Protein AF-A0A6P0SLG7-F1 (afdb_monomer)

Nearest PDB structures (foldseek):
  9ija-assembly1_R  TM=4.073E-01  e=5.752E+00  Homo sapiens
  8vy7-assembly1_R  TM=3.569E-01  e=4.583E+00  Homo sapiens
  7lly-assembly1_R  TM=3.113E-01  e=6.299E+00  Homo sapiens
  8rql-assembly1_R  TM=2.252E-01  e=3.489E+00  Homo sapiens

Structure (mmCIF, N/CA/C/O backbone):
data_AF-A0A6P0SLG7-F1
#
_entry.id   AF-A0A6P0SLG7-F1
#
loop_
_atom_site.group_PDB
_atom_site.id
_atom_site.type_symbol
_atom_site.label_atom_id
_atom_site.label_alt_id
_atom_site.label_comp_id
_atom_site.label_asym_id
_atom_site.label_entity_id
_atom_site.label_seq_id
_atom_site.pdbx_PDB_ins_code
_atom_site.Cartn_x
_atom_site.Cartn_y
_atom_site.Cartn_z
_atom_site.occupancy
_atom_site.B_iso_or_equiv
_atom_site.auth_seq_id
_atom_site.auth_comp_id
_atom_site.auth_asym_id
_atom_site.auth_atom_id
_atom_site.pdbx_PDB_model_num
ATOM 1 N N . ASN A 1 1 ? 6.460 -8.947 -36.587 1.00 45.09 1 ASN A N 1
ATOM 2 C CA . ASN A 1 1 ? 6.973 -7.676 -36.032 1.00 45.09 1 ASN A CA 1
ATOM 3 C C . ASN A 1 1 ? 6.560 -7.608 -34.559 1.00 45.09 1 ASN A C 1
ATOM 5 O O . ASN A 1 1 ? 5.487 -7.118 -34.252 1.00 45.09 1 ASN A O 1
ATOM 9 N N . TRP A 1 2 ? 7.324 -8.245 -33.661 1.00 43.06 2 TRP A N 1
ATOM 10 C CA . TRP A 1 2 ? 6.876 -8.567 -32.288 1.00 43.06 2 TRP A CA 1
ATOM 11 C C . TRP A 1 2 ? 7.313 -7.545 -31.226 1.00 43.06 2 TRP A C 1
ATOM 13 O O . TRP A 1 2 ? 6.739 -7.499 -30.145 1.00 43.06 2 TRP A O 1
ATOM 23 N N . ARG A 1 3 ? 8.282 -6.680 -31.555 1.00 46.88 3 ARG A N 1
ATOM 24 C CA . ARG A 1 3 ? 8.827 -5.652 -30.649 1.00 46.88 3 ARG A CA 1
ATOM 25 C C . ARG A 1 3 ? 7.848 -4.511 -30.328 1.00 46.88 3 ARG A C 1
ATOM 27 O O . ARG A 1 3 ? 8.008 -3.854 -29.311 1.00 46.88 3 ARG A O 1
ATOM 34 N N . GLY A 1 4 ? 6.824 -4.288 -31.157 1.00 52.94 4 GLY A N 1
ATOM 35 C CA . GLY A 1 4 ? 5.763 -3.315 -30.852 1.00 52.94 4 GLY A CA 1
ATOM 36 C C . GLY A 1 4 ? 4.798 -3.800 -29.762 1.00 52.94 4 GLY A C 1
ATOM 37 O O . GLY A 1 4 ? 4.317 -3.006 -28.962 1.00 52.94 4 GLY A O 1
ATOM 38 N N . TYR A 1 5 ? 4.564 -5.114 -29.677 1.00 55.16 5 TYR A N 1
ATOM 39 C CA . TYR A 1 5 ? 3.652 -5.692 -28.684 1.00 55.16 5 TYR A CA 1
ATOM 40 C C . TYR A 1 5 ? 4.229 -5.668 -27.268 1.00 55.16 5 TYR A C 1
ATOM 42 O O . TYR A 1 5 ? 3.473 -5.567 -26.308 1.00 55.16 5 TYR A O 1
ATOM 50 N N . THR A 1 6 ? 5.554 -5.739 -27.119 1.00 56.34 6 THR A N 1
ATOM 51 C CA . THR A 1 6 ? 6.204 -5.711 -25.802 1.00 56.34 6 THR A CA 1
ATOM 52 C C . THR A 1 6 ? 6.077 -4.348 -25.125 1.00 56.34 6 THR A C 1
ATOM 54 O O . THR A 1 6 ? 5.804 -4.313 -23.931 1.00 56.34 6 THR A O 1
ATOM 57 N N . HIS A 1 7 ? 6.168 -3.248 -25.884 1.00 57.88 7 HIS A N 1
ATOM 58 C CA . HIS A 1 7 ? 5.895 -1.902 -25.360 1.00 57.88 7 HIS A CA 1
ATOM 59 C C . HIS A 1 7 ? 4.422 -1.727 -24.970 1.00 57.88 7 HIS A C 1
ATOM 61 O O . HIS A 1 7 ? 4.129 -1.258 -23.874 1.00 57.88 7 HIS A O 1
ATOM 67 N N . GLY A 1 8 ? 3.491 -2.195 -25.811 1.00 61.97 8 GLY A N 1
ATOM 68 C CA . GLY A 1 8 ? 2.064 -2.145 -25.482 1.00 61.97 8 GLY A CA 1
ATOM 69 C C . GLY A 1 8 ? 1.701 -2.962 -24.234 1.00 61.97 8 GLY A C 1
ATOM 70 O O . GLY A 1 8 ? 0.861 -2.545 -23.445 1.00 61.97 8 GLY A O 1
ATOM 71 N N . LEU A 1 9 ? 2.339 -4.116 -24.010 1.00 64.25 9 LEU A N 1
ATOM 72 C CA . LEU A 1 9 ? 2.123 -4.928 -22.803 1.00 64.25 9 LEU A CA 1
ATOM 73 C C . LEU A 1 9 ? 2.540 -4.194 -21.524 1.00 64.25 9 LEU A C 1
ATOM 75 O O . LEU A 1 9 ? 1.846 -4.290 -20.511 1.00 64.25 9 LEU A O 1
ATOM 79 N N . GLU A 1 10 ? 3.644 -3.454 -21.574 1.00 61.06 10 GLU A N 1
ATOM 80 C CA . GLU A 1 10 ? 4.134 -2.685 -20.439 1.00 61.06 10 GLU A CA 1
ATOM 81 C C . GLU A 1 10 ? 3.201 -1.517 -20.098 1.00 61.06 10 GLU A C 1
ATOM 83 O O . GLU A 1 10 ? 2.732 -1.432 -18.962 1.00 61.06 10 GLU A O 1
ATOM 88 N N . GLU A 1 11 ? 2.873 -0.667 -21.072 1.00 67.00 11 GLU A N 1
ATOM 89 C CA . GLU A 1 11 ? 1.981 0.485 -20.875 1.00 67.00 11 GLU A CA 1
ATOM 90 C C . GLU A 1 11 ? 0.611 0.038 -20.345 1.00 67.00 11 GLU A C 1
ATOM 92 O O . GLU A 1 11 ? 0.102 0.578 -19.358 1.00 67.00 11 GLU A O 1
ATOM 97 N N . ASN A 1 12 ? 0.057 -1.035 -20.920 1.00 75.56 12 ASN A N 1
ATOM 98 C CA . ASN A 1 12 ? -1.195 -1.627 -20.457 1.00 75.56 12 ASN A CA 1
ATOM 99 C C . ASN A 1 12 ? -1.086 -2.135 -19.011 1.00 75.56 12 ASN A C 1
ATOM 101 O O . ASN A 1 12 ? -2.016 -1.970 -18.223 1.00 75.56 12 ASN A O 1
ATOM 105 N N . SER A 1 13 ? 0.049 -2.729 -18.629 1.00 70.62 13 SER A N 1
ATOM 106 C CA . SER A 1 13 ? 0.255 -3.216 -17.260 1.00 70.62 13 SER A CA 1
ATOM 107 C C . SER A 1 13 ? 0.339 -2.080 -16.237 1.00 70.62 13 SER A C 1
ATOM 109 O O . SER A 1 13 ? -0.235 -2.193 -15.153 1.00 70.62 13 SER A O 1
ATOM 111 N N . GLN A 1 14 ? 0.970 -0.956 -16.590 1.00 73.88 14 GLN A N 1
ATOM 112 C CA . GLN A 1 14 ? 1.042 0.225 -15.729 1.00 73.88 14 GLN A CA 1
ATOM 113 C C . GLN A 1 14 ? -0.348 0.833 -15.519 1.00 73.88 14 GLN A C 1
ATOM 115 O O . GLN A 1 14 ? -0.738 1.097 -14.381 1.00 73.88 14 GLN A O 1
ATOM 120 N N . MET A 1 15 ? -1.136 0.981 -16.592 1.00 78.88 15 MET A N 1
ATOM 121 C CA . MET A 1 15 ? -2.517 1.469 -16.496 1.00 78.88 15 MET A CA 1
ATOM 122 C C . MET A 1 15 ? -3.384 0.570 -15.609 1.00 78.88 15 MET A C 1
ATOM 124 O O . MET A 1 15 ? -4.162 1.073 -14.798 1.00 78.88 15 MET A O 1
ATOM 128 N N . LEU A 1 16 ? -3.220 -0.753 -15.708 1.00 80.81 16 LEU A N 1
ATOM 129 C CA . LEU A 1 16 ? -3.934 -1.706 -14.858 1.00 80.81 16 LEU A CA 1
ATOM 130 C C . LEU A 1 16 ? -3.561 -1.555 -13.381 1.00 80.81 16 LEU A C 1
ATOM 132 O O . LEU A 1 16 ? -4.451 -1.595 -12.537 1.00 80.81 16 LEU A O 1
ATOM 136 N N . LEU A 1 17 ? -2.282 -1.347 -13.054 1.00 80.06 17 LEU A N 1
ATOM 137 C CA . LEU A 1 17 ? -1.841 -1.123 -11.672 1.00 80.06 17 LEU A CA 1
ATOM 138 C C . LEU A 1 17 ? -2.372 0.201 -11.106 1.00 80.06 17 LEU A C 1
ATOM 140 O O . LEU A 1 17 ? -2.849 0.221 -9.972 1.00 80.06 17 LEU A O 1
ATOM 144 N N . VAL A 1 18 ? -2.374 1.274 -11.903 1.00 82.38 18 VAL A N 1
ATOM 145 C CA . VAL A 1 18 ? -2.977 2.564 -11.524 1.00 82.38 18 VAL A CA 1
ATOM 146 C C . VAL A 1 18 ? -4.472 2.405 -11.263 1.00 82.38 18 VAL A C 1
ATOM 148 O O . VAL A 1 18 ? -4.973 2.835 -10.225 1.00 82.38 18 VAL A O 1
ATOM 151 N N . PHE A 1 19 ? -5.193 1.763 -12.184 1.00 82.94 19 PHE A N 1
ATOM 152 C CA . PHE A 1 19 ? -6.625 1.529 -12.038 1.00 82.94 19 PHE A CA 1
ATOM 153 C C . PHE A 1 19 ? -6.928 0.668 -10.808 1.00 82.94 19 PHE A C 1
ATOM 155 O O . PHE A 1 19 ? -7.825 0.988 -10.030 1.00 82.94 19 PHE A O 1
ATOM 162 N N . ASN A 1 20 ? -6.125 -0.374 -10.585 1.00 83.88 20 ASN A N 1
ATOM 163 C CA . ASN A 1 20 ? -6.195 -1.226 -9.408 1.00 83.88 20 ASN A CA 1
ATOM 164 C C . ASN A 1 20 ? -6.015 -0.399 -8.120 1.00 83.88 20 ASN A C 1
ATOM 166 O O . ASN A 1 20 ? -6.868 -0.442 -7.237 1.00 83.88 20 ASN A O 1
ATOM 170 N N . LEU A 1 21 ? -4.983 0.448 -8.043 1.00 81.88 21 LEU A N 1
ATOM 171 C CA . LEU A 1 21 ? -4.770 1.347 -6.906 1.00 81.88 21 LEU A CA 1
ATOM 172 C C . LEU A 1 21 ? -5.986 2.256 -6.654 1.00 81.88 21 LEU A C 1
ATOM 174 O O . LEU A 1 21 ? -6.458 2.343 -5.522 1.00 81.88 21 LEU A O 1
ATOM 178 N N . VAL A 1 22 ? -6.530 2.898 -7.694 1.00 84.94 22 VAL A N 1
ATOM 179 C CA . VAL A 1 22 ? -7.709 3.778 -7.580 1.00 84.94 22 VAL A CA 1
ATOM 180 C C . VAL A 1 22 ? -8.936 3.016 -7.078 1.00 84.94 22 VAL A C 1
ATOM 182 O O . VAL A 1 22 ? -9.627 3.494 -6.174 1.00 84.94 22 VAL A O 1
ATOM 185 N N . LEU A 1 23 ? -9.189 1.815 -7.605 1.00 82.50 23 LEU A N 1
ATOM 186 C CA . LEU A 1 23 ? -10.275 0.958 -7.133 1.00 82.50 23 LEU A CA 1
ATOM 187 C C . LEU A 1 23 ? -10.103 0.595 -5.659 1.00 82.50 23 LEU A C 1
ATOM 189 O O . LEU A 1 23 ? -11.074 0.651 -4.909 1.00 82.50 23 LEU A O 1
ATOM 193 N N . PHE A 1 24 ? -8.884 0.288 -5.214 1.00 82.38 24 PHE A N 1
ATOM 194 C CA . PHE A 1 24 ? -8.628 0.008 -3.804 1.00 82.38 24 PHE A CA 1
ATOM 195 C C . PHE A 1 24 ? -8.775 1.235 -2.910 1.00 82.38 24 PHE A C 1
ATOM 197 O O . PHE A 1 24 ? -9.225 1.091 -1.778 1.00 82.38 24 PHE A O 1
ATOM 204 N N . LEU A 1 25 ? -8.475 2.442 -3.390 1.00 82.12 25 LEU A N 1
ATOM 205 C CA . LEU A 1 25 ? -8.757 3.669 -2.639 1.00 82.12 25 LEU A CA 1
ATOM 206 C C . LEU A 1 25 ? -10.264 3.889 -2.468 1.00 82.12 25 LEU A C 1
ATOM 208 O O . LEU A 1 25 ? -10.715 4.187 -1.359 1.00 82.12 25 LEU A O 1
ATOM 212 N N . ALA A 1 26 ? -11.046 3.675 -3.529 1.00 80.69 26 ALA A N 1
ATOM 213 C CA . ALA A 1 26 ? -12.505 3.705 -3.451 1.00 80.69 26 ALA A CA 1
ATOM 214 C C . ALA A 1 26 ? -13.034 2.611 -2.512 1.00 80.69 26 ALA A C 1
ATOM 216 O O . ALA A 1 26 ? -13.909 2.868 -1.688 1.00 80.69 26 ALA A O 1
ATOM 217 N N . LEU A 1 27 ? -12.453 1.413 -2.580 1.00 80.19 27 LEU A N 1
ATOM 218 C CA . LEU A 1 27 ? -12.794 0.281 -1.731 1.00 80.19 27 LEU A CA 1
ATOM 219 C C . LEU A 1 27 ? -12.507 0.571 -0.253 1.00 80.19 27 LEU A C 1
ATOM 221 O O . LEU A 1 27 ? -13.362 0.321 0.589 1.00 80.19 27 LEU A O 1
ATOM 225 N N . ILE A 1 28 ? -11.337 1.130 0.067 1.00 80.50 28 ILE A N 1
ATOM 226 C CA . ILE A 1 28 ? -10.973 1.560 1.423 1.00 80.50 28 ILE A CA 1
ATOM 227 C C . ILE A 1 28 ? -11.988 2.591 1.923 1.00 80.50 28 ILE A C 1
ATOM 229 O O . ILE A 1 28 ? -12.498 2.448 3.031 1.00 80.50 28 ILE A O 1
ATOM 233 N N . ALA A 1 29 ? -12.333 3.588 1.104 1.00 77.00 29 ALA A N 1
ATOM 234 C CA . ALA A 1 29 ? -13.320 4.602 1.467 1.00 77.00 29 ALA A CA 1
ATOM 235 C C . ALA A 1 29 ? -14.725 4.012 1.693 1.00 77.00 29 ALA A C 1
ATOM 237 O O . ALA A 1 29 ? -15.406 4.413 2.635 1.00 77.00 29 ALA A O 1
ATOM 238 N N . ALA A 1 30 ? -15.141 3.050 0.864 1.00 75.06 30 ALA A N 1
ATOM 239 C CA . ALA A 1 30 ? -16.456 2.417 0.932 1.00 75.06 30 ALA A CA 1
ATOM 240 C C . ALA A 1 30 ? -16.584 1.417 2.093 1.00 75.06 30 ALA A C 1
ATOM 242 O O . ALA A 1 30 ? -17.630 1.343 2.734 1.00 75.06 30 ALA A O 1
ATOM 243 N N . LEU A 1 31 ? -15.529 0.644 2.370 1.00 68.88 31 LEU A N 1
ATOM 244 C CA . LEU A 1 31 ? -15.529 -0.389 3.408 1.00 68.88 31 LEU A CA 1
ATOM 245 C C . LEU A 1 31 ? -15.119 0.123 4.780 1.00 68.88 31 LEU A C 1
ATOM 247 O O . LEU A 1 31 ? -15.354 -0.599 5.746 1.00 68.88 31 LEU A O 1
ATOM 251 N N . SER A 1 32 ? -14.504 1.305 4.891 1.00 64.69 32 SER A N 1
ATOM 252 C CA . SER A 1 32 ? -14.098 1.881 6.174 1.00 64.69 32 SER A CA 1
ATOM 253 C C . SER A 1 32 ? -15.307 2.017 7.109 1.00 64.69 32 SER A C 1
ATOM 255 O O . SER A 1 32 ? -16.136 2.914 6.934 1.00 64.69 32 SER A O 1
ATOM 257 N N . PRO A 1 33 ? -15.440 1.134 8.117 1.00 56.56 33 PRO A N 1
ATOM 258 C CA . PRO A 1 33 ? -16.653 1.054 8.903 1.00 56.56 33 PRO A CA 1
ATOM 259 C C . PRO A 1 33 ? -16.768 2.266 9.821 1.00 56.56 33 PRO A C 1
ATOM 261 O O . PRO A 1 33 ? -15.781 2.817 10.324 1.00 56.56 33 PRO A O 1
ATOM 264 N N . HIS A 1 34 ? -18.008 2.656 10.098 1.00 58.50 34 HIS A N 1
ATOM 265 C CA . HIS A 1 34 ? -18.284 3.653 11.117 1.00 58.50 34 HIS A CA 1
ATOM 266 C C . HIS A 1 34 ? -17.840 3.126 12.496 1.00 58.50 34 HIS A C 1
ATOM 268 O O . HIS A 1 34 ? -17.911 1.930 12.773 1.00 58.50 34 HIS A O 1
ATOM 274 N N . ARG A 1 35 ? -17.381 4.016 13.391 1.00 55.69 35 ARG A N 1
ATOM 275 C CA . ARG A 1 35 ? -16.795 3.646 14.704 1.00 55.69 35 ARG A CA 1
ATOM 276 C C . ARG A 1 35 ? -17.615 2.642 15.511 1.00 55.69 35 ARG A C 1
ATOM 278 O O . ARG A 1 35 ? -17.021 1.864 16.245 1.00 55.69 35 ARG A O 1
ATOM 285 N N . GLN A 1 36 ? -18.939 2.716 15.403 1.00 56.72 36 GLN A N 1
ATOM 286 C CA . GLN A 1 36 ? -19.870 1.883 16.158 1.00 56.72 36 GLN A CA 1
ATOM 287 C C . GLN A 1 36 ? -19.650 0.398 15.863 1.00 56.72 36 GLN A C 1
ATOM 289 O O . GLN A 1 36 ? -19.437 -0.364 16.795 1.00 56.72 36 GLN A O 1
ATOM 294 N N . THR A 1 37 ? -19.519 0.010 14.592 1.00 60.75 37 THR A N 1
ATOM 295 C CA . THR A 1 37 ? -19.237 -1.382 14.200 1.00 60.75 37 THR A CA 1
ATOM 296 C C . THR A 1 37 ? -17.914 -1.887 14.783 1.00 60.75 37 THR A C 1
ATOM 298 O O . THR A 1 37 ? -17.804 -3.036 15.202 1.00 60.75 37 THR A O 1
ATOM 301 N N . LEU A 1 38 ? -16.905 -1.013 14.864 1.00 59.28 38 LEU A N 1
ATOM 302 C CA . LEU A 1 38 ? -15.619 -1.333 15.487 1.00 59.28 38 LEU A CA 1
ATOM 303 C C . LEU A 1 38 ? -15.712 -1.508 17.007 1.00 59.28 38 LEU A C 1
ATOM 305 O O . LEU A 1 38 ? -15.017 -2.338 17.589 1.00 59.28 38 LEU A O 1
ATOM 309 N N . GLN A 1 39 ? -16.519 -0.668 17.654 1.00 60.56 39 GLN A N 1
ATOM 310 C CA . GLN A 1 39 ? -16.693 -0.657 19.103 1.00 60.56 39 GLN A CA 1
ATOM 311 C C . GLN A 1 39 ? -17.536 -1.843 19.570 1.00 60.56 39 GLN A C 1
ATOM 313 O O . GLN A 1 39 ? -17.172 -2.485 20.553 1.00 60.56 39 GLN A O 1
ATOM 318 N N . ASP A 1 40 ? -18.594 -2.180 18.834 1.00 59.97 40 ASP A N 1
ATOM 319 C CA . ASP A 1 40 ? -19.407 -3.369 19.088 1.00 59.97 40 ASP A CA 1
ATOM 320 C C . ASP A 1 40 ? -18.573 -4.641 18.915 1.00 59.97 40 ASP A C 1
ATOM 322 O O . ASP A 1 40 ? -18.608 -5.530 19.764 1.00 59.97 40 ASP A O 1
ATOM 326 N N . TRP A 1 41 ? -17.704 -4.687 17.904 1.00 64.69 41 TRP A N 1
ATOM 327 C CA . TRP A 1 41 ? -16.733 -5.771 17.759 1.00 64.69 41 TRP A CA 1
ATOM 328 C C . TRP A 1 41 ? -15.789 -5.887 18.967 1.00 64.69 41 TRP A C 1
ATOM 330 O O . TRP A 1 41 ? -15.604 -6.975 19.516 1.00 64.69 41 TRP A O 1
ATOM 340 N N . ALA A 1 42 ? -15.225 -4.765 19.431 1.00 58.22 42 ALA A N 1
ATOM 341 C CA . ALA A 1 42 ? -14.327 -4.770 20.587 1.00 58.22 42 ALA A CA 1
ATOM 342 C C . ALA A 1 42 ? -15.038 -5.250 21.866 1.00 58.22 42 ALA A C 1
ATOM 344 O O . ALA A 1 42 ? -14.400 -5.845 22.733 1.00 58.22 42 ALA A O 1
ATOM 345 N N . ARG A 1 43 ? -16.357 -5.033 21.965 1.00 62.66 43 ARG A N 1
ATOM 346 C CA . ARG A 1 43 ? -17.206 -5.463 23.083 1.00 62.66 43 ARG A CA 1
ATOM 347 C C . ARG A 1 43 ? -17.462 -6.974 23.092 1.00 62.66 43 ARG A C 1
ATOM 349 O O . ARG A 1 43 ? -17.377 -7.586 24.154 1.00 62.66 43 ARG A O 1
ATOM 356 N N . TYR A 1 44 ? -17.740 -7.581 21.936 1.00 57.09 44 TYR A N 1
ATOM 357 C CA . TYR A 1 44 ? -18.085 -9.011 21.829 1.00 57.09 44 TYR A CA 1
ATOM 358 C C . TYR A 1 44 ? -16.877 -9.957 21.732 1.00 57.09 44 TYR A C 1
ATOM 360 O O . TYR A 1 44 ? -17.016 -11.164 21.925 1.00 57.09 44 TYR A O 1
ATOM 368 N N . ARG A 1 45 ? -15.664 -9.415 21.565 1.00 55.38 45 ARG A N 1
ATOM 369 C CA . ARG A 1 45 ? -14.380 -10.144 21.508 1.00 55.38 45 ARG A CA 1
ATOM 370 C C . ARG A 1 45 ? -14.158 -11.182 22.623 1.00 55.38 45 ARG A C 1
ATOM 372 O O . ARG A 1 45 ? -13.393 -12.129 22.447 1.00 55.38 45 ARG A O 1
ATOM 379 N N . HIS A 1 46 ? -14.778 -11.007 23.789 1.00 52.91 46 HIS A N 1
ATOM 380 C CA . HIS A 1 46 ? -14.586 -11.893 24.940 1.00 52.91 46 HIS A CA 1
ATOM 381 C C . HIS A 1 46 ? -15.489 -13.139 24.946 1.00 52.91 46 HIS A C 1
ATOM 383 O O . HIS A 1 46 ? -15.163 -14.089 25.661 1.00 52.91 46 HIS A O 1
ATOM 389 N N . GLN A 1 47 ? -16.575 -13.166 24.163 1.00 52.22 47 GLN A N 1
ATOM 390 C CA . GLN A 1 47 ? -17.524 -14.290 24.135 1.00 52.22 47 GLN A CA 1
ATOM 391 C C . GLN A 1 47 ? -17.081 -15.453 23.226 1.00 52.22 47 GLN A C 1
ATOM 393 O O . GLN A 1 47 ? -17.442 -16.593 23.499 1.00 52.22 47 GLN A O 1
ATOM 398 N N . ASP A 1 48 ? -16.198 -15.221 22.250 1.00 49.69 48 ASP A N 1
ATOM 399 C CA . ASP A 1 48 ? -15.772 -16.234 21.259 1.00 49.69 48 ASP A CA 1
ATOM 400 C C . ASP A 1 48 ? -14.569 -17.103 21.674 1.00 49.69 48 ASP A C 1
ATOM 402 O O . ASP A 1 48 ? -13.926 -17.770 20.856 1.00 49.69 48 ASP A O 1
ATOM 406 N N . ARG A 1 49 ? -14.241 -17.159 22.972 1.00 50.22 49 ARG A N 1
ATOM 407 C CA . ARG A 1 49 ? -13.135 -17.999 23.480 1.00 50.22 49 ARG A CA 1
ATOM 408 C C . ARG A 1 49 ? -13.313 -19.495 23.179 1.00 50.22 49 ARG A C 1
ATOM 410 O O . ARG A 1 49 ? -12.321 -20.220 23.130 1.00 50.22 49 ARG A O 1
ATOM 417 N N . THR A 1 50 ? -14.539 -19.951 22.945 1.00 49.06 50 THR A N 1
ATOM 418 C CA . THR A 1 50 ? -14.887 -21.358 22.701 1.00 49.06 50 THR A CA 1
ATOM 419 C C . THR A 1 50 ? -14.564 -21.828 21.277 1.00 49.06 50 THR A C 1
ATOM 421 O O . THR A 1 50 ? -14.192 -22.985 21.099 1.00 49.06 50 THR A O 1
ATOM 424 N N . PHE A 1 51 ? -14.604 -20.943 20.271 1.00 44.81 51 PHE A N 1
ATOM 425 C CA . PHE A 1 51 ? -14.263 -21.277 18.873 1.00 44.81 51 PHE A CA 1
ATOM 426 C C . PHE A 1 51 ? -12.744 -21.305 18.608 1.00 44.81 51 PHE A C 1
ATOM 428 O O . PHE A 1 51 ? -12.263 -21.868 17.625 1.00 44.81 51 PHE A O 1
ATOM 435 N N . ARG A 1 52 ? -11.969 -20.732 19.532 1.00 48.56 52 ARG A N 1
ATOM 436 C CA . ARG A 1 52 ? -10.550 -20.385 19.384 1.00 48.56 52 ARG A CA 1
ATOM 437 C C . ARG A 1 52 ? -9.567 -21.559 19.453 1.00 48.56 52 ARG A C 1
ATOM 439 O O . ARG A 1 52 ? -8.416 -21.421 19.058 1.00 48.56 52 ARG A O 1
ATOM 446 N N . LYS A 1 53 ? -9.988 -22.728 19.945 1.00 50.03 53 LYS A N 1
ATOM 447 C CA . LYS A 1 53 ? -9.085 -23.878 20.159 1.00 50.03 53 LYS A CA 1
ATOM 448 C C . LYS A 1 53 ? -8.794 -24.728 18.911 1.00 50.03 53 LYS A C 1
ATOM 450 O O . LYS A 1 53 ? -7.946 -25.607 19.003 1.00 50.03 53 LYS A O 1
ATOM 455 N N . LYS A 1 54 ? -9.462 -24.510 17.767 1.00 50.12 54 LYS A N 1
ATOM 456 C CA . LYS A 1 54 ? -9.386 -25.433 16.608 1.00 50.12 54 LYS A CA 1
ATOM 457 C C . LYS A 1 54 ? -8.727 -24.888 15.325 1.00 50.12 54 LYS A C 1
ATOM 459 O O . LYS A 1 54 ? -8.513 -25.675 14.414 1.00 50.12 54 LYS A O 1
ATOM 464 N N . GLY A 1 55 ? -8.395 -23.596 15.228 1.00 50.31 55 GLY A N 1
ATOM 465 C CA . GLY A 1 55 ? -8.071 -22.955 13.937 1.00 50.31 55 GLY A CA 1
ATOM 466 C C . GLY A 1 55 ? -6.602 -22.941 13.465 1.00 50.31 55 GLY A C 1
ATOM 467 O O . GLY A 1 55 ? -6.356 -22.814 12.270 1.00 50.31 55 GLY A O 1
ATOM 468 N N . GLY A 1 56 ? -5.607 -23.074 14.347 1.00 50.22 56 GLY A N 1
ATOM 469 C CA . GLY A 1 56 ? -4.187 -22.928 13.968 1.00 50.22 56 GLY A CA 1
ATOM 470 C C . GLY A 1 56 ? -3.790 -21.499 13.546 1.00 50.22 56 GLY A C 1
ATOM 471 O O . GLY A 1 56 ? -4.642 -20.650 13.332 1.00 50.22 56 GLY A O 1
ATOM 472 N N . LEU A 1 57 ? -2.486 -21.217 13.422 1.00 47.34 57 LEU A N 1
ATOM 473 C CA . LEU A 1 57 ? -1.914 -19.869 13.204 1.00 47.34 57 LEU A CA 1
ATOM 474 C C . LEU A 1 57 ? -2.469 -19.116 11.978 1.00 47.34 57 LEU A C 1
ATOM 476 O O . LEU A 1 57 ? -2.599 -17.899 12.023 1.00 47.34 57 LEU A O 1
ATOM 480 N N . ILE A 1 58 ? -2.807 -19.822 10.894 1.00 45.81 58 ILE A N 1
ATOM 481 C CA . ILE A 1 58 ? -3.330 -19.216 9.656 1.00 45.81 58 ILE A CA 1
ATOM 482 C C . ILE A 1 58 ? -4.817 -18.883 9.798 1.00 45.81 58 ILE A C 1
ATOM 484 O O . ILE A 1 58 ? -5.225 -17.784 9.425 1.00 45.81 58 ILE A O 1
ATOM 488 N N . ALA A 1 59 ? -5.625 -19.760 10.406 1.00 46.53 59 ALA A N 1
ATOM 489 C CA . ALA A 1 59 ? -6.986 -19.373 10.762 1.00 46.53 59 ALA A CA 1
ATOM 490 C C . ALA A 1 59 ? -6.986 -18.390 11.938 1.00 46.53 59 ALA A C 1
ATOM 492 O O . ALA A 1 59 ? -7.885 -17.590 12.026 1.00 46.53 59 ALA A O 1
ATOM 493 N N . ASP A 1 60 ? -5.972 -18.321 12.793 1.00 46.50 60 ASP A N 1
ATOM 494 C CA . ASP A 1 60 ? -5.849 -17.246 13.789 1.00 46.50 60 ASP A CA 1
ATOM 495 C C . ASP A 1 60 ? -5.351 -15.923 13.149 1.00 46.50 60 ASP A C 1
ATOM 497 O O . ASP A 1 60 ? -5.465 -14.858 13.738 1.00 46.50 60 ASP A O 1
ATOM 501 N N . LEU A 1 61 ? -4.847 -15.947 11.908 1.00 47.31 61 LEU A N 1
ATOM 502 C CA . LEU A 1 61 ? -4.542 -14.743 11.121 1.00 47.31 61 LEU A CA 1
ATOM 503 C C . LEU A 1 61 ? -5.734 -14.270 10.269 1.00 47.31 61 LEU A C 1
ATOM 505 O O . LEU A 1 61 ? -5.894 -13.063 10.081 1.00 47.31 61 LEU A O 1
ATOM 509 N N . ILE A 1 62 ? -6.529 -15.210 9.740 1.00 47.34 62 ILE A N 1
ATOM 510 C CA . ILE A 1 62 ? -7.704 -14.953 8.883 1.00 47.34 62 ILE A CA 1
ATOM 511 C C . ILE A 1 62 ? -9.001 -14.827 9.714 1.00 47.34 62 ILE A C 1
ATOM 513 O O . ILE A 1 62 ? -9.826 -13.968 9.428 1.00 47.34 62 ILE A O 1
ATOM 517 N N . TRP A 1 63 ? -9.165 -15.655 10.750 1.00 43.44 63 TRP A N 1
ATOM 518 C CA . TRP A 1 63 ?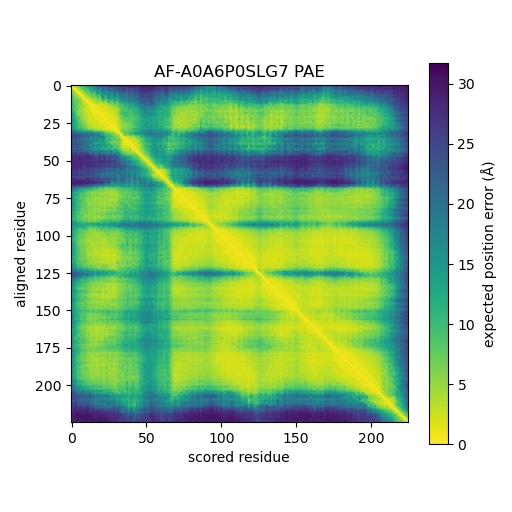 -10.288 -15.704 11.711 1.00 43.44 63 TRP A CA 1
ATOM 519 C C . TRP A 1 63 ? -9.916 -15.261 13.135 1.00 43.44 63 TRP A C 1
ATOM 521 O O . TRP A 1 63 ? -10.806 -14.931 13.919 1.00 43.44 63 TRP A O 1
ATOM 531 N N . GLY A 1 64 ? -8.638 -15.259 13.513 1.00 43.91 64 GLY A N 1
ATOM 532 C CA . GLY A 1 64 ? -8.227 -14.820 14.842 1.00 43.91 64 GLY A CA 1
ATOM 533 C C . GLY A 1 64 ? -8.163 -13.309 14.907 1.00 43.91 64 GLY A C 1
ATOM 534 O O . GLY A 1 64 ? -7.338 -12.666 14.268 1.00 43.91 64 GLY A O 1
ATOM 535 N N . ASP A 1 65 ? -9.060 -12.726 15.698 1.00 45.88 65 ASP A N 1
ATOM 536 C CA . ASP A 1 65 ? -8.995 -11.332 16.140 1.00 45.88 65 ASP A CA 1
ATOM 537 C C . ASP A 1 65 ? -8.846 -10.247 15.046 1.00 45.88 65 ASP A C 1
ATOM 539 O O . ASP A 1 65 ? -8.633 -9.079 15.385 1.00 45.88 65 ASP A O 1
ATOM 543 N N . LYS A 1 66 ? -8.996 -10.578 13.758 1.00 49.34 66 LYS A N 1
ATOM 544 C CA . LYS A 1 66 ? -8.801 -9.668 12.629 1.00 49.34 66 LYS A CA 1
ATOM 545 C C . LYS A 1 66 ? -9.944 -9.782 11.619 1.00 49.34 66 LYS A C 1
ATOM 547 O O . LYS A 1 66 ? -10.315 -10.871 11.227 1.00 49.34 66 LYS A O 1
ATOM 552 N N . SER A 1 67 ? -10.475 -8.697 11.071 1.00 45.31 67 SER A N 1
ATOM 553 C CA . SER A 1 67 ? -10.328 -7.292 11.439 1.00 45.31 67 SER A CA 1
ATOM 554 C C . SER A 1 67 ? -11.320 -6.470 10.597 1.00 45.31 67 SER A C 1
ATOM 556 O O . SER A 1 67 ? -11.565 -6.785 9.430 1.00 45.31 67 SER A O 1
ATOM 558 N N . PRO A 1 68 ? -11.891 -5.405 11.168 1.00 61.91 68 PRO A N 1
ATOM 559 C CA . PRO A 1 68 ? -12.696 -4.422 10.443 1.00 61.91 68 PRO A CA 1
ATOM 560 C C . PRO A 1 68 ? -11.966 -3.823 9.223 1.00 61.91 68 PRO A C 1
ATOM 562 O O . PRO A 1 68 ? -10.771 -3.579 9.327 1.00 61.91 68 PRO A O 1
ATOM 565 N N . ALA A 1 69 ? -12.686 -3.523 8.124 1.00 64.88 69 ALA A N 1
ATOM 566 C CA . ALA A 1 69 ? -12.247 -2.975 6.812 1.00 64.88 69 ALA A CA 1
ATOM 567 C C . ALA A 1 69 ? -10.997 -3.596 6.153 1.00 64.88 69 ALA A C 1
ATOM 569 O O . ALA A 1 69 ? -11.059 -4.039 5.012 1.00 64.88 69 ALA A O 1
ATOM 570 N N . VAL A 1 70 ? -9.865 -3.640 6.852 1.00 74.81 70 VAL A N 1
ATOM 571 C CA . VAL A 1 70 ? -8.547 -4.069 6.373 1.00 74.81 70 VAL A CA 1
ATOM 572 C C . VAL A 1 70 ? -8.552 -5.523 5.897 1.00 74.81 70 VAL A C 1
ATOM 574 O O . VAL A 1 70 ? -7.904 -5.818 4.901 1.00 74.81 70 VAL A O 1
ATOM 577 N N . VAL A 1 71 ? -9.305 -6.433 6.534 1.00 72.44 71 VAL A N 1
ATOM 578 C CA . VAL A 1 71 ? -9.422 -7.825 6.039 1.00 72.44 71 VAL A CA 1
ATOM 579 C C . VAL A 1 71 ? -10.249 -7.900 4.766 1.00 72.44 71 VAL A C 1
ATOM 581 O O . VAL A 1 71 ? -9.869 -8.615 3.844 1.00 72.44 71 VAL A O 1
ATOM 584 N N . ALA A 1 72 ? -11.333 -7.127 4.667 1.00 76.81 72 ALA A N 1
ATOM 585 C CA . ALA A 1 72 ? -12.101 -7.051 3.430 1.00 76.81 72 ALA A CA 1
ATOM 586 C C . ALA A 1 72 ? -11.231 -6.508 2.284 1.00 76.81 72 ALA A C 1
ATOM 588 O O . ALA A 1 72 ? -11.248 -7.064 1.188 1.00 76.81 72 ALA A O 1
ATOM 589 N N . VAL A 1 73 ? -10.400 -5.495 2.553 1.00 81.00 73 VAL A N 1
ATOM 590 C CA . VAL A 1 73 ? -9.404 -4.993 1.595 1.00 81.00 73 VAL A CA 1
ATOM 591 C C . VAL A 1 73 ? -8.364 -6.067 1.255 1.00 81.00 73 VAL A C 1
ATOM 593 O O . VAL A 1 73 ? -8.073 -6.254 0.080 1.00 81.00 73 VAL A O 1
ATOM 596 N N . ALA A 1 74 ? -7.868 -6.837 2.228 1.00 82.06 74 ALA A N 1
ATOM 597 C CA . ALA A 1 74 ? -6.916 -7.925 1.988 1.00 82.06 74 ALA A CA 1
ATOM 598 C C . ALA A 1 74 ? -7.487 -9.038 1.095 1.00 82.06 74 ALA A C 1
ATOM 600 O O . ALA A 1 74 ? -6.812 -9.485 0.173 1.00 82.06 74 ALA A O 1
ATOM 601 N N . ILE A 1 75 ? -8.733 -9.460 1.336 1.00 79.38 75 ILE A N 1
ATOM 602 C CA . ILE A 1 75 ? -9.417 -10.479 0.526 1.00 79.38 75 ILE A CA 1
ATOM 603 C C . ILE A 1 75 ? -9.622 -9.966 -0.898 1.00 79.38 75 ILE A C 1
ATOM 605 O O . ILE A 1 75 ? -9.286 -10.664 -1.851 1.00 79.38 75 ILE A O 1
ATOM 609 N N . ASN A 1 76 ? -10.115 -8.733 -1.054 1.00 83.50 76 ASN A N 1
ATOM 610 C CA . ASN A 1 76 ? -10.257 -8.128 -2.377 1.00 83.50 76 ASN A CA 1
ATOM 611 C C . ASN A 1 76 ? -8.899 -8.021 -3.080 1.00 83.50 76 ASN A C 1
ATOM 613 O O . ASN A 1 76 ? -8.809 -8.302 -4.270 1.00 83.50 76 ASN A O 1
ATOM 617 N N . CYS A 1 77 ? -7.837 -7.667 -2.351 1.00 84.69 77 CYS A N 1
ATOM 618 C CA . CYS A 1 77 ? -6.479 -7.583 -2.886 1.00 84.69 77 CYS A CA 1
ATOM 619 C C . CYS A 1 77 ? -5.984 -8.954 -3.353 1.00 84.69 77 CYS A C 1
ATOM 621 O O . CYS A 1 77 ? -5.475 -9.073 -4.461 1.00 84.69 77 CYS A O 1
ATOM 623 N N . ALA A 1 78 ? -6.222 -10.010 -2.572 1.00 84.00 78 ALA A N 1
ATOM 624 C CA . ALA A 1 78 ? -5.896 -11.376 -2.964 1.00 84.00 78 ALA A CA 1
ATOM 625 C C . ALA A 1 78 ? -6.666 -11.821 -4.217 1.00 84.00 78 ALA A C 1
ATOM 627 O O . ALA A 1 78 ? -6.066 -12.420 -5.105 1.00 84.00 78 ALA A O 1
ATOM 628 N N . ILE A 1 79 ? -7.960 -11.492 -4.324 1.00 82.88 79 ILE A N 1
ATOM 629 C CA . ILE A 1 79 ? -8.773 -11.782 -5.516 1.00 82.88 79 ILE A CA 1
ATOM 630 C C . ILE A 1 79 ? -8.224 -11.029 -6.732 1.00 82.88 79 ILE A C 1
ATOM 632 O O . ILE A 1 79 ? -7.974 -11.646 -7.764 1.00 82.88 79 ILE A O 1
ATOM 636 N N . ALA A 1 80 ? -7.977 -9.723 -6.608 1.00 85.31 80 ALA A N 1
ATOM 637 C CA . ALA A 1 80 ? -7.419 -8.912 -7.686 1.00 85.31 80 ALA A CA 1
ATOM 638 C C . ALA A 1 80 ? -6.062 -9.465 -8.149 1.00 85.31 80 ALA A C 1
ATOM 640 O O . ALA A 1 80 ? -5.851 -9.690 -9.340 1.00 85.31 80 ALA A O 1
ATOM 641 N N . SER A 1 81 ? -5.163 -9.776 -7.213 1.00 84.69 81 SER A N 1
ATOM 642 C CA . SER A 1 81 ? -3.868 -10.384 -7.528 1.00 84.69 81 SER A CA 1
ATOM 643 C C . SER A 1 81 ? -4.015 -11.765 -8.165 1.00 84.69 81 SER A C 1
ATOM 645 O O . SER A 1 81 ? -3.301 -12.064 -9.117 1.00 84.69 81 SER A O 1
ATOM 647 N N . ALA A 1 82 ? -4.969 -12.586 -7.719 1.00 85.81 82 ALA A N 1
ATOM 648 C CA . ALA A 1 82 ? -5.264 -13.883 -8.325 1.00 85.81 82 ALA A CA 1
ATOM 649 C C . ALA A 1 82 ? -5.805 -13.769 -9.758 1.00 85.81 82 ALA A C 1
ATOM 651 O O . ALA A 1 82 ? -5.595 -14.686 -10.543 1.00 85.81 82 ALA A O 1
ATOM 652 N N . MET A 1 83 ? -6.453 -12.659 -10.126 1.00 85.56 83 MET A N 1
ATOM 653 C CA . MET A 1 83 ? -6.856 -12.399 -11.513 1.00 85.56 83 MET A CA 1
ATOM 654 C C . MET A 1 83 ? -5.664 -11.989 -12.389 1.00 85.56 83 MET A C 1
ATOM 656 O O . MET A 1 83 ? -5.549 -12.446 -13.525 1.00 85.56 83 MET A O 1
ATOM 660 N N . PHE A 1 84 ? -4.748 -11.165 -11.868 1.00 83.94 84 PHE A N 1
ATOM 661 C CA . PHE A 1 84 ? -3.565 -10.721 -12.617 1.00 83.94 84 PHE A CA 1
ATOM 662 C C . PHE A 1 84 ? -2.478 -11.795 -12.738 1.00 83.94 84 PHE A C 1
ATOM 664 O O . PHE A 1 84 ? -1.762 -11.835 -13.739 1.00 83.94 84 PHE A O 1
ATOM 671 N N . LEU A 1 85 ? -2.351 -12.680 -11.749 1.00 87.56 85 LEU A N 1
ATOM 672 C CA . LEU A 1 85 ? -1.305 -13.704 -11.706 1.00 87.56 85 LEU A CA 1
ATOM 673 C C . LEU A 1 85 ? -1.312 -14.628 -12.940 1.00 87.56 85 LEU A C 1
ATOM 675 O O . LEU A 1 85 ? -0.279 -14.698 -13.604 1.00 87.56 85 LEU A O 1
ATOM 679 N N . PRO A 1 86 ? -2.424 -15.296 -13.316 1.00 86.94 86 PRO A N 1
ATOM 680 C CA . PRO A 1 86 ? -2.471 -16.135 -14.511 1.00 86.94 86 PRO A CA 1
ATOM 681 C C . PRO A 1 86 ? -2.135 -15.356 -15.779 1.00 86.94 86 PRO A C 1
ATOM 683 O O . PRO A 1 86 ? -1.388 -15.854 -16.614 1.00 86.94 86 PRO A O 1
ATOM 686 N N . TRP A 1 87 ? -2.625 -14.118 -15.900 1.00 84.94 87 TRP A N 1
ATOM 687 C CA . TRP A 1 87 ? -2.337 -13.265 -17.051 1.00 84.94 87 TRP A CA 1
ATOM 688 C C . TRP A 1 87 ? -0.831 -13.041 -17.229 1.00 84.94 87 TRP A C 1
ATOM 690 O O . TRP A 1 87 ? -0.303 -13.300 -18.307 1.00 84.94 87 TRP A O 1
ATOM 700 N N . ILE A 1 88 ? -0.126 -12.653 -16.161 1.00 85.44 88 ILE A N 1
ATOM 701 C CA . ILE A 1 88 ? 1.330 -12.436 -16.180 1.00 85.44 88 ILE A CA 1
ATOM 702 C C . ILE A 1 88 ? 2.084 -13.758 -16.400 1.00 85.44 88 ILE A C 1
ATOM 704 O O . ILE A 1 88 ? 3.082 -13.810 -17.120 1.00 85.44 88 ILE A O 1
ATOM 708 N N . LEU A 1 89 ? 1.623 -14.856 -15.794 1.00 87.69 89 LEU A N 1
ATOM 709 C CA . LEU A 1 89 ? 2.272 -16.164 -15.915 1.00 87.69 89 LEU A CA 1
ATOM 710 C C . LEU A 1 89 ? 2.161 -16.760 -17.322 1.00 87.69 89 LEU A C 1
ATOM 712 O O . LEU A 1 89 ? 3.082 -17.465 -17.738 1.00 87.69 89 LEU A O 1
ATOM 716 N N . LEU A 1 90 ? 1.094 -16.443 -18.057 1.00 87.12 90 LEU A N 1
ATOM 717 C CA . LEU A 1 90 ? 0.892 -16.859 -19.446 1.00 87.12 90 LEU A CA 1
ATOM 718 C C . LEU A 1 90 ? 1.707 -16.033 -20.453 1.00 87.12 90 LEU A C 1
ATOM 720 O O . LEU A 1 90 ? 1.769 -16.401 -21.626 1.00 87.12 90 LEU A O 1
ATOM 724 N N . TRP A 1 91 ? 2.366 -14.948 -20.028 1.00 83.94 91 TRP A N 1
ATOM 725 C CA . TRP A 1 91 ? 3.256 -14.201 -20.914 1.00 83.94 91 TRP A CA 1
ATOM 726 C C . TRP A 1 91 ? 4.470 -15.047 -21.332 1.00 83.94 91 TRP A C 1
ATOM 728 O O . TRP A 1 91 ? 5.020 -15.791 -20.497 1.00 83.94 91 TRP A O 1
ATOM 738 N N . PRO A 1 92 ? 4.937 -14.898 -22.591 1.00 83.06 92 PRO A N 1
ATOM 739 C CA . PRO A 1 92 ? 6.203 -15.464 -23.042 1.00 83.06 92 PRO A CA 1
ATOM 740 C C . PRO A 1 92 ? 7.355 -15.085 -22.106 1.00 83.06 92 PRO A C 1
ATOM 742 O O . PRO A 1 92 ? 7.320 -14.035 -21.460 1.00 83.06 92 PRO A O 1
ATOM 745 N N . ALA A 1 93 ? 8.383 -15.935 -22.035 1.00 78.38 93 ALA A N 1
ATOM 746 C CA . ALA A 1 93 ? 9.585 -15.632 -21.266 1.00 78.38 93 ALA A CA 1
ATOM 747 C C . ALA A 1 93 ? 10.218 -14.339 -21.806 1.00 78.38 93 ALA A C 1
ATOM 749 O O . ALA A 1 93 ? 10.669 -14.286 -22.948 1.00 78.38 93 ALA A O 1
ATOM 750 N N . ASN A 1 94 ? 10.168 -13.291 -20.991 1.00 79.25 94 ASN A N 1
ATOM 751 C CA . ASN A 1 94 ? 10.639 -11.952 -21.303 1.00 79.25 94 ASN A CA 1
ATOM 752 C C . ASN A 1 94 ? 11.131 -11.308 -20.002 1.00 79.25 94 ASN A C 1
ATOM 754 O O . ASN A 1 94 ? 10.613 -11.622 -18.924 1.00 79.25 94 ASN A O 1
ATOM 758 N N . ASP A 1 95 ? 12.080 -10.388 -20.108 1.00 76.75 95 ASP A N 1
ATOM 759 C CA . ASP A 1 95 ? 12.724 -9.711 -18.981 1.00 76.75 95 ASP A CA 1
ATOM 760 C C . ASP A 1 95 ? 11.704 -8.950 -18.110 1.00 76.75 95 ASP A C 1
ATOM 762 O O . ASP A 1 95 ? 11.833 -8.874 -16.888 1.00 76.75 95 ASP A O 1
ATOM 766 N N . TYR A 1 96 ? 10.597 -8.495 -18.707 1.00 78.31 96 TYR A N 1
ATOM 767 C CA . TYR A 1 96 ? 9.516 -7.791 -18.007 1.00 78.31 96 TYR A CA 1
ATOM 768 C C . TYR A 1 96 ? 8.613 -8.686 -17.149 1.00 78.31 96 TYR A C 1
ATOM 770 O O . TYR A 1 96 ? 7.879 -8.178 -16.302 1.00 78.31 96 TYR A O 1
ATOM 778 N N . LYS A 1 97 ? 8.635 -10.013 -17.333 1.00 83.75 97 LYS A N 1
ATOM 779 C CA . LYS A 1 97 ? 7.736 -10.930 -16.610 1.00 83.75 97 LYS A CA 1
ATOM 780 C C . LYS A 1 97 ? 8.007 -10.918 -15.107 1.00 83.75 97 LYS A C 1
ATOM 782 O O . LYS A 1 97 ? 7.080 -10.832 -14.306 1.00 83.75 97 LYS A O 1
ATOM 787 N N . ILE A 1 98 ? 9.283 -10.978 -14.727 1.00 84.12 98 ILE A N 1
ATOM 788 C CA . ILE A 1 98 ? 9.704 -10.954 -13.321 1.00 84.12 98 ILE A CA 1
ATOM 789 C C . ILE A 1 98 ? 9.400 -9.583 -12.706 1.00 84.12 98 ILE A C 1
ATOM 791 O O . ILE A 1 98 ? 8.865 -9.512 -11.599 1.00 84.12 98 ILE A O 1
ATOM 795 N N . ALA A 1 99 ? 9.665 -8.502 -13.445 1.00 84.00 99 ALA A N 1
ATOM 796 C CA . ALA A 1 99 ? 9.321 -7.151 -13.017 1.00 84.00 99 ALA A CA 1
ATOM 797 C C . ALA A 1 99 ? 7.807 -7.008 -12.777 1.00 84.00 99 ALA A C 1
ATOM 799 O O . ALA A 1 99 ? 7.403 -6.532 -11.723 1.00 84.00 99 ALA A O 1
ATOM 800 N N . ALA A 1 100 ? 6.948 -7.502 -13.672 1.00 84.88 100 ALA A N 1
ATOM 801 C CA . ALA A 1 100 ? 5.496 -7.447 -13.490 1.00 84.88 100 ALA A CA 1
ATOM 802 C C . ALA A 1 100 ? 5.016 -8.188 -12.224 1.00 84.88 100 ALA A C 1
ATOM 804 O O . ALA A 1 100 ? 4.136 -7.695 -11.517 1.00 84.88 100 ALA A O 1
ATOM 805 N N . LEU A 1 101 ? 5.622 -9.334 -11.889 1.00 87.94 101 LEU A N 1
ATOM 806 C CA . LEU A 1 101 ? 5.314 -10.064 -10.652 1.00 87.94 101 LEU A CA 1
ATOM 807 C C . LEU A 1 101 ? 5.715 -9.273 -9.399 1.00 87.94 101 LEU A C 1
ATOM 809 O O . LEU A 1 101 ? 4.933 -9.185 -8.450 1.00 87.94 101 LEU A O 1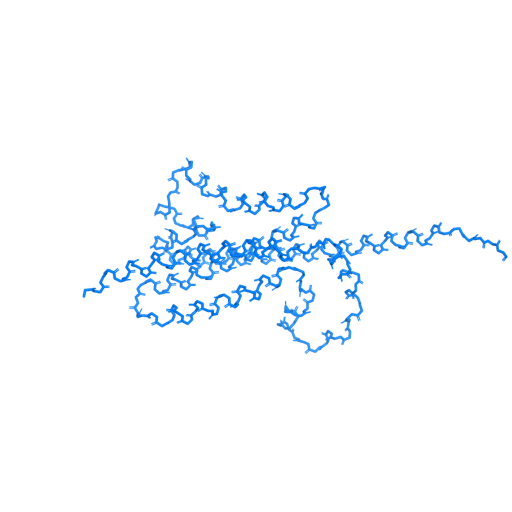
ATOM 813 N N . PHE A 1 102 ? 6.901 -8.658 -9.398 1.00 89.38 102 PHE A N 1
ATOM 814 C CA . PHE A 1 102 ? 7.320 -7.797 -8.291 1.00 89.38 102 PHE A CA 1
ATOM 815 C C . PHE A 1 102 ? 6.482 -6.524 -8.197 1.00 89.38 102 PHE A C 1
ATOM 817 O O . PHE A 1 102 ? 6.138 -6.114 -7.090 1.00 89.38 102 PHE A O 1
ATOM 824 N N . ALA A 1 103 ? 6.090 -5.934 -9.328 1.00 88.38 103 ALA A N 1
ATOM 825 C CA . ALA A 1 103 ? 5.189 -4.790 -9.359 1.00 88.38 103 ALA A CA 1
ATOM 826 C C . ALA A 1 103 ? 3.845 -5.137 -8.712 1.00 88.38 103 ALA A C 1
ATOM 828 O O . ALA A 1 103 ? 3.355 -4.372 -7.887 1.00 88.38 103 ALA A O 1
ATOM 829 N N . LEU A 1 104 ? 3.278 -6.307 -9.027 1.00 88.88 104 LEU A N 1
ATOM 830 C CA . LEU A 1 104 ? 2.034 -6.772 -8.418 1.00 88.88 104 LEU A CA 1
ATOM 831 C C . LEU A 1 104 ? 2.180 -6.940 -6.897 1.00 88.88 104 LEU A C 1
ATOM 833 O O . LEU A 1 104 ? 1.331 -6.466 -6.146 1.00 88.88 104 LEU A O 1
ATOM 837 N N . LEU A 1 105 ? 3.274 -7.558 -6.440 1.00 90.62 105 LEU A N 1
ATOM 838 C CA . LEU A 1 105 ? 3.543 -7.772 -5.014 1.00 90.62 105 LEU A CA 1
ATOM 839 C C . LEU A 1 105 ? 3.737 -6.456 -4.238 1.00 90.62 105 LEU A C 1
ATOM 841 O O . LEU A 1 105 ? 3.174 -6.292 -3.151 1.00 90.62 105 LEU A O 1
ATOM 845 N N . LEU A 1 106 ? 4.515 -5.521 -4.790 1.00 89.94 106 LEU A N 1
ATOM 846 C CA . LEU A 1 106 ? 4.732 -4.189 -4.214 1.00 89.94 106 LEU A CA 1
ATOM 847 C C . LEU A 1 106 ? 3.419 -3.399 -4.164 1.00 89.94 106 LEU A C 1
ATOM 849 O O . LEU A 1 106 ? 3.088 -2.824 -3.128 1.00 89.94 106 LEU A O 1
ATOM 853 N N . ASN A 1 107 ? 2.622 -3.453 -5.235 1.00 89.81 107 ASN A N 1
ATOM 854 C CA . ASN A 1 107 ? 1.329 -2.776 -5.303 1.00 89.81 107 ASN A CA 1
ATOM 855 C C . ASN A 1 107 ? 0.364 -3.305 -4.231 1.00 89.81 107 ASN A C 1
ATOM 857 O O . ASN A 1 107 ? -0.216 -2.530 -3.470 1.00 89.81 107 ASN A O 1
ATOM 861 N N . SER A 1 108 ? 0.243 -4.631 -4.102 1.00 87.69 108 SER A N 1
ATOM 862 C CA . SER A 1 108 ? -0.565 -5.256 -3.049 1.00 87.69 108 SER A CA 1
ATOM 863 C C . SER A 1 108 ? -0.113 -4.843 -1.646 1.00 87.69 108 SER A C 1
ATOM 865 O O . SER A 1 108 ? -0.946 -4.569 -0.779 1.00 87.69 108 SER A O 1
ATOM 867 N N . SER A 1 109 ? 1.199 -4.769 -1.419 1.00 90.00 109 SER A N 1
ATOM 868 C CA . SER A 1 109 ? 1.777 -4.396 -0.124 1.00 90.00 109 SER A CA 1
ATOM 869 C C . SER A 1 109 ? 1.489 -2.933 0.229 1.00 90.00 109 SER A C 1
ATOM 871 O O . SER A 1 109 ? 1.057 -2.640 1.346 1.00 90.00 109 SER A O 1
ATOM 873 N N . ILE A 1 110 ? 1.636 -2.017 -0.732 1.00 90.31 110 ILE A N 1
ATOM 874 C CA . ILE A 1 110 ? 1.308 -0.595 -0.571 1.00 90.31 110 ILE A CA 1
ATOM 875 C C . ILE A 1 110 ? -0.186 -0.385 -0.301 1.00 90.31 110 ILE A C 1
ATOM 877 O O . ILE A 1 110 ? -0.538 0.340 0.631 1.00 90.31 110 ILE A O 1
ATOM 881 N N . ILE A 1 111 ? -1.072 -1.064 -1.038 1.00 90.38 111 ILE A N 1
ATOM 882 C CA . ILE A 1 111 ? -2.524 -1.012 -0.800 1.00 90.38 111 ILE A CA 1
ATOM 883 C C . ILE A 1 111 ? -2.850 -1.421 0.641 1.00 90.38 111 ILE A C 1
ATOM 885 O O . ILE A 1 111 ? -3.629 -0.753 1.326 1.00 90.38 111 ILE A O 1
ATOM 889 N N . MET A 1 112 ? -2.220 -2.490 1.133 1.00 88.62 112 MET A N 1
ATOM 890 C CA . MET A 1 112 ? -2.407 -2.968 2.503 1.00 88.62 112 MET A CA 1
ATOM 891 C C . MET A 1 112 ? -1.897 -1.976 3.553 1.00 88.62 112 MET A C 1
ATOM 893 O O . MET A 1 112 ? -2.542 -1.792 4.591 1.00 88.62 112 MET A O 1
ATOM 897 N N . ILE A 1 113 ? -0.778 -1.297 3.290 1.00 90.12 113 ILE A N 1
ATOM 898 C CA . ILE A 1 113 ? -0.283 -0.207 4.139 1.00 90.12 113 ILE A CA 1
ATOM 899 C C . ILE A 1 113 ? -1.310 0.932 4.180 1.00 90.12 113 ILE A C 1
ATOM 901 O O . ILE A 1 113 ? -1.702 1.349 5.271 1.00 90.12 113 ILE A O 1
ATOM 905 N N . TYR A 1 114 ? -1.810 1.390 3.028 1.00 90.88 114 TYR A N 1
ATOM 906 C CA . TYR A 1 114 ? -2.791 2.480 2.951 1.00 90.88 114 TYR A CA 1
ATOM 907 C C . TYR A 1 114 ? -4.102 2.137 3.655 1.00 90.88 114 TYR A C 1
ATOM 909 O O . TYR A 1 114 ? -4.607 2.947 4.433 1.00 90.88 114 TYR A O 1
ATOM 917 N N . ALA A 1 115 ? -4.610 0.918 3.468 1.00 88.12 115 ALA A N 1
ATOM 918 C CA . ALA A 1 115 ? -5.790 0.430 4.172 1.00 88.12 115 ALA A CA 1
ATOM 919 C C . ALA A 1 115 ? -5.588 0.437 5.696 1.00 88.12 115 ALA A C 1
ATOM 921 O O . ALA A 1 115 ? -6.462 0.870 6.448 1.00 88.12 115 ALA A O 1
ATOM 922 N N . THR A 1 116 ? -4.414 -0.000 6.161 1.00 86.25 116 THR A N 1
ATOM 923 C CA . THR A 1 116 ? -4.101 -0.063 7.595 1.00 86.25 116 THR A CA 1
ATOM 924 C C . THR A 1 116 ? -3.954 1.336 8.197 1.00 86.25 116 THR A C 1
ATOM 926 O O . THR A 1 116 ? -4.477 1.598 9.281 1.00 86.25 116 THR A O 1
ATOM 929 N N . VAL A 1 117 ? -3.306 2.264 7.486 1.00 88.75 117 VAL A N 1
ATOM 930 C CA . VAL A 1 117 ? -3.174 3.674 7.891 1.00 88.75 117 VAL A CA 1
ATOM 931 C C . VAL A 1 117 ? -4.534 4.368 7.932 1.00 88.75 117 VAL A C 1
ATOM 933 O O . VAL A 1 117 ? -4.845 5.032 8.922 1.00 88.75 117 VAL A O 1
ATOM 936 N N . ALA A 1 118 ? -5.377 4.180 6.912 1.00 87.75 118 ALA A N 1
ATOM 937 C CA . ALA A 1 118 ? -6.739 4.711 6.901 1.00 87.75 118 ALA A CA 1
ATOM 938 C C . ALA A 1 118 ? -7.524 4.236 8.133 1.00 87.75 118 ALA A C 1
ATOM 940 O O . ALA A 1 118 ? -8.125 5.040 8.850 1.00 87.75 118 ALA A O 1
ATOM 941 N N . GLN A 1 119 ? -7.444 2.939 8.432 1.00 83.69 119 GLN A N 1
ATOM 942 C CA . GLN A 1 119 ? -8.125 2.339 9.571 1.00 83.69 119 GLN A CA 1
ATOM 943 C C . GLN A 1 119 ? -7.623 2.874 10.919 1.00 83.69 119 GLN A C 1
ATOM 945 O O . GLN A 1 119 ? -8.426 3.166 11.809 1.00 83.69 119 GLN A O 1
ATOM 950 N N . LEU A 1 120 ? -6.308 3.056 11.063 1.00 84.06 120 LEU A N 1
ATOM 951 C CA . LEU A 1 120 ? -5.706 3.699 12.232 1.00 84.06 120 LEU A CA 1
ATOM 952 C C . LEU A 1 120 ? -6.219 5.136 12.404 1.00 84.06 120 LEU A C 1
ATOM 954 O O . LEU A 1 120 ? -6.604 5.519 13.506 1.00 84.06 120 LEU A O 1
ATOM 958 N N . MET A 1 121 ? -6.302 5.920 11.327 1.00 85.38 121 MET A N 1
ATOM 959 C CA . MET A 1 121 ? -6.783 7.305 11.401 1.00 85.38 121 MET A CA 1
ATOM 960 C C . MET A 1 121 ? -8.258 7.405 11.803 1.00 85.38 121 MET A C 1
ATOM 962 O O . MET A 1 121 ? -8.635 8.287 12.579 1.00 85.38 121 MET A O 1
ATOM 966 N N . LEU A 1 122 ? -9.099 6.467 11.364 1.00 81.19 122 LEU A N 1
ATOM 967 C CA . LEU A 1 122 ? -10.506 6.401 11.777 1.00 81.19 122 LEU A CA 1
ATOM 968 C C . LEU A 1 122 ? -10.690 6.026 13.256 1.00 81.19 122 LEU A C 1
ATOM 970 O O . LEU A 1 122 ? -11.703 6.384 13.878 1.00 81.19 122 LEU A O 1
ATOM 974 N N . LEU A 1 123 ? -9.697 5.348 13.831 1.00 76.75 123 LEU A N 1
ATOM 975 C CA . LEU A 1 123 ? -9.641 4.949 15.233 1.00 76.75 123 LEU A CA 1
ATOM 976 C C . LEU A 1 123 ? -9.184 6.055 16.187 1.00 76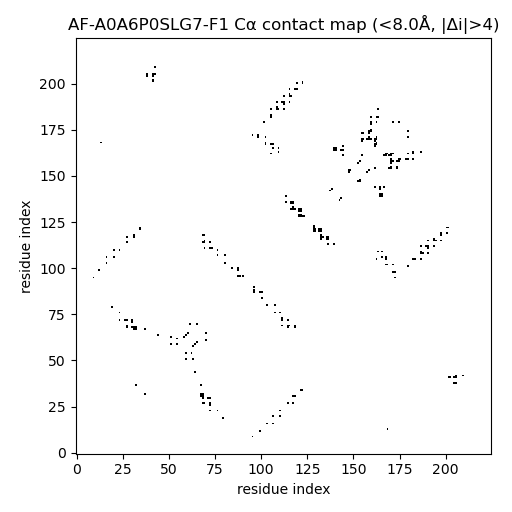.75 123 LEU A C 1
ATOM 978 O O . LEU A 1 123 ? -9.504 5.983 17.381 1.00 76.75 123 LEU A O 1
ATOM 982 N N . ILE A 1 124 ? -8.550 7.119 15.691 1.00 80.19 124 ILE A N 1
ATOM 983 C CA . ILE A 1 124 ? -8.138 8.276 16.500 1.00 80.19 124 ILE A CA 1
ATOM 984 C C . ILE A 1 124 ? -9.354 9.114 16.908 1.00 80.19 124 ILE A C 1
ATOM 986 O O . ILE A 1 124 ? -10.280 9.357 16.122 1.00 80.19 124 ILE A O 1
ATOM 990 N N . LYS A 1 125 ? -9.395 9.543 18.177 1.00 69.44 125 LYS A N 1
ATOM 991 C CA . LYS A 1 125 ? -10.458 10.399 18.734 1.00 69.44 125 LYS A CA 1
ATOM 992 C C . LYS A 1 125 ? -10.332 11.831 18.187 1.00 69.44 125 LYS A C 1
ATOM 994 O O . LYS A 1 125 ? -9.897 12.732 18.890 1.00 69.44 125 LYS A O 1
ATOM 999 N N . ALA A 1 126 ? -10.704 12.038 16.926 1.00 74.88 126 ALA A N 1
ATOM 1000 C CA . ALA A 1 126 ? -10.695 13.342 16.266 1.00 74.88 126 ALA A CA 1
ATOM 1001 C C . ALA A 1 126 ? -12.072 13.676 15.674 1.00 74.88 126 ALA A C 1
ATOM 1003 O O . ALA A 1 126 ? -12.738 12.810 15.101 1.00 74.88 126 ALA A O 1
ATOM 1004 N N . LYS A 1 127 ? -12.476 14.954 15.757 1.00 68.00 127 LYS A N 1
ATOM 1005 C CA . LYS A 1 127 ? -13.764 15.445 15.226 1.00 68.00 127 LYS A CA 1
ATOM 1006 C C . LYS A 1 127 ? -13.913 15.216 13.712 1.00 68.00 127 LYS A C 1
ATOM 1008 O O . LYS A 1 127 ? -15.011 14.939 13.249 1.00 68.00 127 LYS A O 1
ATOM 1013 N N . LYS A 1 128 ? -12.814 15.285 12.946 1.00 78.88 128 LYS A N 1
ATOM 1014 C CA . LYS A 1 128 ? -12.781 15.115 11.477 1.00 78.88 128 LYS A CA 1
ATOM 1015 C C . LYS A 1 128 ? -11.895 13.944 11.026 1.00 78.88 128 LYS A C 1
ATOM 1017 O O . LYS A 1 128 ? -11.147 14.052 10.063 1.00 78.88 128 LYS A O 1
ATOM 1022 N N . ARG A 1 129 ? -11.973 12.810 11.720 1.00 78.19 129 ARG A N 1
ATOM 1023 C CA . ARG A 1 129 ? -11.173 11.596 11.445 1.00 78.19 129 ARG A CA 1
ATOM 1024 C C . ARG A 1 129 ? -11.185 11.109 9.987 1.00 78.19 129 ARG A C 1
ATOM 1026 O O . ARG A 1 129 ? -10.159 10.651 9.509 1.00 78.19 129 ARG A O 1
ATOM 1033 N N . ALA A 1 130 ? -12.316 11.218 9.282 1.00 79.38 130 ALA A N 1
ATOM 1034 C CA . ALA A 1 130 ? -12.430 10.765 7.895 1.00 79.38 130 ALA A CA 1
ATOM 1035 C C . ALA A 1 130 ? -11.626 11.678 6.962 1.00 79.38 130 ALA A C 1
ATOM 1037 O O . ALA A 1 130 ? -10.855 11.195 6.143 1.00 79.38 130 ALA A O 1
ATOM 1038 N N . ALA A 1 131 ? -11.712 12.996 7.175 1.00 82.44 131 ALA A N 1
ATOM 1039 C CA . ALA A 1 131 ? -10.842 13.951 6.499 1.00 82.44 131 ALA A CA 1
ATOM 1040 C C . ALA A 1 131 ? -9.366 13.703 6.852 1.00 82.44 131 ALA A C 1
ATOM 1042 O O . ALA A 1 131 ? -8.519 13.758 5.973 1.00 82.44 131 ALA A O 1
ATOM 1043 N N . GLY A 1 132 ? -9.061 13.356 8.109 1.00 85.12 132 GLY A N 1
ATOM 1044 C CA . GLY A 1 132 ? -7.713 12.955 8.523 1.00 85.12 132 GLY A CA 1
ATOM 1045 C C . GLY A 1 132 ? -7.192 11.733 7.763 1.00 85.12 132 GLY A C 1
ATOM 1046 O O . GLY A 1 132 ? -6.086 11.774 7.243 1.00 85.12 132 GLY A O 1
ATOM 1047 N N . ALA A 1 133 ? -8.001 10.678 7.629 1.00 86.44 133 ALA A N 1
ATOM 1048 C CA . ALA A 1 133 ? -7.641 9.490 6.856 1.00 86.44 133 ALA A CA 1
ATOM 1049 C C . ALA A 1 133 ? -7.376 9.828 5.380 1.00 86.44 133 ALA A C 1
ATOM 1051 O O . ALA A 1 133 ? -6.351 9.422 4.841 1.00 86.44 133 ALA A O 1
ATOM 1052 N N . VAL A 1 134 ? -8.250 10.625 4.754 1.00 87.12 134 VAL A N 1
ATOM 1053 C CA . VAL A 1 134 ? -8.082 11.076 3.362 1.00 87.12 134 VAL A CA 1
ATOM 1054 C C . VAL A 1 134 ? -6.807 11.900 3.195 1.00 87.12 134 VAL A C 1
ATOM 1056 O O . VAL A 1 134 ? -6.026 11.625 2.291 1.00 87.12 134 VAL A O 1
ATOM 1059 N N . ILE A 1 135 ? -6.558 12.870 4.079 1.00 89.88 135 ILE A N 1
ATOM 1060 C CA . ILE A 1 135 ? -5.361 13.720 4.02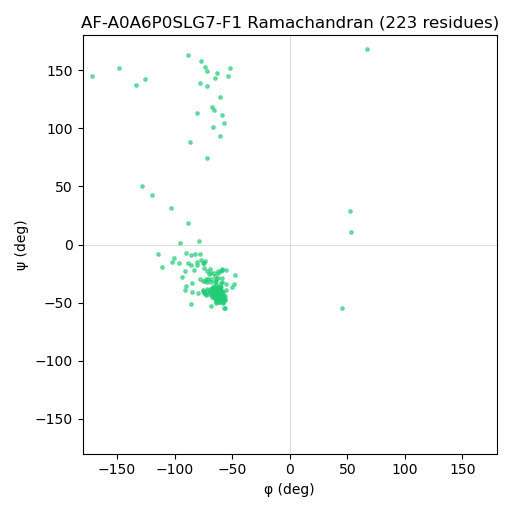6 1.00 89.88 135 ILE A CA 1
ATOM 1061 C C . ILE A 1 135 ? -4.095 12.882 4.207 1.00 89.88 135 ILE A C 1
ATOM 1063 O O . ILE A 1 135 ? -3.121 13.089 3.494 1.00 89.88 135 ILE A O 1
ATOM 1067 N N . THR A 1 136 ? -4.088 11.925 5.133 1.00 91.12 136 THR A N 1
ATOM 1068 C CA . THR A 1 136 ? -2.899 11.111 5.402 1.00 91.12 136 THR A CA 1
ATOM 1069 C C . THR A 1 136 ? -2.620 10.102 4.302 1.00 91.12 136 THR A C 1
ATOM 1071 O O . THR A 1 136 ? -1.472 9.987 3.888 1.00 91.12 136 THR A O 1
ATOM 1074 N N . VAL A 1 137 ? -3.639 9.404 3.793 1.00 91.88 137 VAL A N 1
ATOM 1075 C CA . VAL A 1 137 ? -3.467 8.472 2.668 1.00 91.88 137 VAL A CA 1
ATOM 1076 C C . VAL A 1 137 ? -3.109 9.237 1.395 1.00 91.88 137 VAL A C 1
ATOM 1078 O O . VAL A 1 137 ? -2.150 8.875 0.722 1.00 91.88 137 VAL A O 1
ATOM 1081 N N . GLY A 1 138 ? -3.807 10.339 1.106 1.00 90.44 138 GLY A N 1
ATOM 1082 C CA . GLY A 1 138 ? -3.476 11.225 -0.010 1.00 90.44 138 GLY A CA 1
ATOM 1083 C C . GLY A 1 138 ? -2.059 11.785 0.107 1.00 90.44 138 GLY A C 1
ATOM 1084 O O . GLY A 1 138 ? -1.307 11.763 -0.860 1.00 90.44 138 GLY A O 1
ATOM 1085 N N . GLY A 1 139 ? -1.647 12.194 1.308 1.00 92.56 139 GLY A N 1
ATOM 1086 C CA . GLY A 1 139 ? -0.272 12.587 1.600 1.00 92.56 139 GLY A CA 1
ATOM 1087 C C . GLY A 1 139 ? 0.721 11.463 1.312 1.00 92.56 139 GLY A C 1
ATOM 1088 O O . GLY A 1 139 ? 1.697 11.686 0.613 1.00 92.56 139 GLY A O 1
ATOM 1089 N N . LEU A 1 140 ? 0.458 10.233 1.755 1.00 93.50 140 LEU A N 1
ATOM 1090 C CA . LEU A 1 140 ? 1.329 9.082 1.484 1.00 93.50 140 LEU A CA 1
ATOM 1091 C C . LEU A 1 140 ? 1.469 8.751 -0.013 1.00 93.50 140 LEU A C 1
ATOM 1093 O O . LEU A 1 140 ? 2.471 8.159 -0.407 1.00 93.50 140 LEU A O 1
ATOM 1097 N N . ILE A 1 141 ? 0.486 9.128 -0.833 1.00 92.44 141 ILE A N 1
ATOM 1098 C CA . ILE A 1 141 ? 0.491 8.921 -2.286 1.00 92.44 141 ILE A CA 1
ATOM 1099 C C . ILE A 1 141 ? 1.217 10.061 -3.002 1.00 92.44 141 ILE A C 1
ATOM 1101 O O . ILE A 1 141 ? 2.101 9.811 -3.817 1.00 92.44 141 ILE A O 1
ATOM 1105 N N . PHE A 1 142 ? 0.847 11.310 -2.708 1.00 91.88 142 PHE A N 1
ATOM 1106 C CA . PHE A 1 142 ? 1.288 12.478 -3.475 1.00 91.88 142 PHE A CA 1
ATOM 1107 C C . PHE A 1 142 ? 2.534 13.156 -2.907 1.00 91.88 142 PHE A C 1
ATOM 1109 O O . PHE A 1 142 ? 3.303 13.745 -3.659 1.00 91.88 142 PHE A O 1
ATOM 1116 N N . LEU A 1 143 ? 2.775 13.076 -1.599 1.00 91.88 143 LEU A N 1
ATOM 1117 C CA . LEU A 1 143 ? 3.909 13.755 -0.976 1.00 91.88 143 LEU A CA 1
ATOM 1118 C C . LEU A 1 143 ? 5.262 13.170 -1.418 1.00 91.88 143 LEU A C 1
ATOM 1120 O O . LEU A 1 143 ? 6.132 13.973 -1.751 1.00 91.88 143 LEU A O 1
ATOM 1124 N N . PRO A 1 144 ? 5.461 11.836 -1.516 1.00 90.94 144 PRO A N 1
ATOM 1125 C CA . PRO A 1 144 ? 6.716 11.289 -2.030 1.00 90.94 144 PRO A CA 1
ATOM 1126 C C . PRO A 1 144 ? 7.091 11.796 -3.434 1.00 90.94 144 PRO A C 1
ATOM 1128 O O . PRO A 1 144 ? 8.170 12.374 -3.555 1.00 90.94 144 PRO A O 1
ATOM 1131 N N . PRO A 1 145 ? 6.243 11.686 -4.483 1.00 88.88 145 PRO A N 1
ATOM 1132 C CA . PRO A 1 145 ? 6.620 12.164 -5.812 1.00 88.88 145 PRO A CA 1
ATOM 1133 C C . PRO A 1 145 ? 6.815 13.685 -5.865 1.00 88.88 145 PRO A C 1
ATOM 1135 O O . PRO A 1 145 ? 7.676 14.143 -6.608 1.00 88.88 145 PRO A O 1
ATOM 1138 N N . ILE A 1 146 ? 6.089 14.474 -5.060 1.00 91.56 146 ILE A N 1
ATOM 1139 C CA . ILE A 1 146 ? 6.317 15.927 -4.962 1.00 91.56 146 ILE A CA 1
ATOM 1140 C C . ILE A 1 146 ? 7.710 16.219 -4.392 1.00 91.56 146 ILE A C 1
ATOM 1142 O O . ILE A 1 146 ? 8.448 17.022 -4.959 1.00 91.56 146 ILE A O 1
ATOM 1146 N N . LEU A 1 147 ? 8.094 15.560 -3.294 1.00 92.38 147 LEU A N 1
ATOM 1147 C CA . LEU A 1 147 ? 9.420 15.736 -2.696 1.00 92.38 147 LEU A CA 1
ATOM 1148 C C . LEU A 1 147 ? 10.533 15.279 -3.641 1.00 92.38 147 LEU A C 1
ATOM 1150 O O . LEU A 1 147 ? 11.552 15.956 -3.758 1.00 92.38 147 LEU A O 1
ATOM 1154 N N . PHE A 1 148 ? 10.326 14.165 -4.341 1.00 91.94 148 PHE A N 1
ATOM 1155 C CA . PHE A 1 148 ? 11.280 13.667 -5.326 1.00 91.94 148 PHE A CA 1
ATOM 1156 C C . PHE A 1 148 ? 11.427 14.633 -6.503 1.00 91.94 148 PHE A C 1
ATOM 1158 O O . PHE A 1 148 ? 12.549 14.928 -6.900 1.00 91.94 148 PHE A O 1
ATOM 1165 N N . ALA A 1 149 ? 10.326 15.201 -7.002 1.00 88.19 149 ALA A N 1
ATOM 1166 C CA . ALA A 1 149 ? 10.359 16.199 -8.068 1.00 88.19 149 ALA A CA 1
ATOM 1167 C C . ALA A 1 149 ? 11.125 17.466 -7.653 1.00 88.19 149 ALA A C 1
ATOM 1169 O O . ALA A 1 149 ? 11.969 17.942 -8.409 1.00 88.19 149 ALA A O 1
ATOM 1170 N N . ILE A 1 150 ? 10.894 17.978 -6.438 1.00 92.00 150 ILE A N 1
ATOM 1171 C CA . ILE A 1 150 ? 11.632 19.136 -5.898 1.00 92.00 150 ILE A CA 1
ATOM 1172 C C . ILE A 1 150 ? 13.127 18.815 -5.766 1.00 92.00 150 ILE A C 1
ATOM 1174 O O . ILE A 1 150 ? 13.974 19.649 -6.076 1.00 92.00 150 ILE A O 1
ATOM 1178 N N . GLY A 1 151 ? 13.456 17.597 -5.331 1.00 89.88 151 GLY A N 1
ATOM 1179 C CA . GLY A 1 151 ? 14.831 17.123 -5.189 1.00 89.88 151 GLY A CA 1
ATOM 1180 C C . GLY A 1 151 ? 15.505 16.694 -6.493 1.00 89.88 151 GLY A C 1
ATOM 1181 O O . GLY A 1 151 ? 16.629 16.208 -6.429 1.00 89.88 151 GLY A O 1
ATOM 1182 N N . SER A 1 152 ? 14.842 16.825 -7.651 1.00 89.19 152 SER A N 1
ATOM 1183 C CA . SER A 1 152 ? 15.305 16.275 -8.938 1.00 89.19 152 SER A CA 1
ATOM 1184 C C . SER A 1 152 ? 15.642 14.774 -8.879 1.00 89.19 152 SER A C 1
ATOM 1186 O O . SER A 1 152 ? 16.484 14.285 -9.615 1.00 89.19 152 SER A O 1
ATOM 1188 N N . MET A 1 153 ? 14.984 14.028 -7.989 1.00 89.44 153 MET A N 1
ATOM 1189 C CA . MET A 1 153 ? 15.175 12.592 -7.791 1.00 89.44 153 MET A CA 1
ATOM 1190 C C . MET A 1 153 ? 14.286 11.828 -8.766 1.00 89.44 153 MET A C 1
ATOM 1192 O O . MET A 1 153 ? 13.139 11.497 -8.459 1.00 89.44 153 MET A O 1
ATOM 1196 N N . THR A 1 154 ? 14.790 11.558 -9.965 1.00 89.00 154 THR A N 1
ATOM 1197 C CA . THR A 1 154 ? 13.999 10.865 -10.989 1.00 89.00 154 THR A CA 1
ATOM 1198 C C . THR A 1 154 ? 13.901 9.351 -10.724 1.00 89.00 154 THR A C 1
ATOM 1200 O O . THR A 1 154 ? 14.768 8.783 -10.045 1.00 89.00 154 THR A O 1
ATOM 1203 N N . PRO A 1 155 ? 12.880 8.657 -11.274 1.00 85.25 155 PRO A N 1
ATOM 1204 C CA . PRO A 1 155 ? 12.764 7.196 -11.188 1.00 85.25 155 PRO A CA 1
ATOM 1205 C C . PRO A 1 155 ? 13.954 6.439 -11.791 1.00 85.25 155 PRO A C 1
ATOM 1207 O O . PRO A 1 155 ? 14.161 5.277 -11.456 1.00 85.25 155 PRO A O 1
ATOM 1210 N N . TYR A 1 156 ? 14.715 7.095 -12.672 1.00 86.62 156 TYR A N 1
ATOM 1211 C CA . TYR A 1 156 ? 15.883 6.548 -13.360 1.00 86.62 156 TYR A CA 1
ATOM 1212 C C . TYR A 1 156 ? 17.154 6.671 -12.512 1.00 86.62 156 TYR A C 1
ATOM 1214 O O . TYR A 1 156 ? 17.946 5.737 -12.444 1.00 86.62 156 TYR A O 1
ATOM 1222 N N . GLU A 1 157 ? 17.336 7.807 -11.834 1.00 87.38 157 GLU A N 1
ATOM 1223 C CA . GLU A 1 157 ? 18.537 8.090 -11.037 1.00 87.38 157 GLU A CA 1
ATOM 1224 C C . GLU A 1 157 ? 18.450 7.517 -9.621 1.00 87.38 157 GLU A C 1
ATOM 1226 O O . GLU A 1 157 ? 19.453 7.099 -9.046 1.00 87.38 157 GLU A O 1
ATOM 1231 N N . THR A 1 158 ? 17.245 7.479 -9.044 1.00 89.31 158 THR A N 1
ATOM 1232 C CA . THR A 1 158 ? 17.021 7.040 -7.655 1.00 89.31 158 THR A CA 1
ATOM 1233 C C . THR A 1 158 ? 15.932 5.967 -7.540 1.00 89.31 158 THR A C 1
ATOM 1235 O O . THR A 1 158 ? 15.032 6.068 -6.699 1.00 89.31 158 THR A O 1
ATOM 1238 N N . PRO A 1 159 ? 15.999 4.885 -8.341 1.00 89.00 159 PRO A N 1
ATOM 1239 C CA . PRO A 1 159 ? 14.896 3.941 -8.491 1.00 89.00 159 PRO A CA 1
ATOM 1240 C C . PRO A 1 159 ? 14.461 3.293 -7.173 1.00 89.00 159 PRO A C 1
ATOM 1242 O O . PRO A 1 159 ? 13.272 3.042 -6.973 1.00 89.00 159 PRO A O 1
ATOM 1245 N N . ALA A 1 160 ? 15.405 3.079 -6.250 1.00 90.12 160 ALA A N 1
ATOM 1246 C CA . ALA A 1 160 ? 15.164 2.467 -4.948 1.00 90.12 160 ALA A CA 1
ATOM 1247 C C . ALA A 1 160 ? 14.174 3.252 -4.069 1.00 90.12 160 ALA A C 1
ATOM 1249 O O . ALA A 1 160 ? 13.363 2.638 -3.378 1.00 90.12 160 ALA A O 1
ATOM 1250 N N . LEU A 1 161 ? 14.206 4.590 -4.099 1.00 89.94 161 LEU A N 1
ATOM 1251 C CA . LEU A 1 161 ? 13.296 5.420 -3.297 1.00 89.94 161 LEU A CA 1
ATOM 1252 C C . LEU A 1 161 ? 11.866 5.363 -3.843 1.00 89.94 161 LEU A C 1
ATOM 1254 O O . LEU A 1 161 ? 10.898 5.274 -3.087 1.00 89.94 161 LEU A O 1
ATOM 1258 N N . TRP A 1 162 ? 11.744 5.338 -5.169 1.00 92.38 162 TRP A N 1
ATOM 1259 C CA . TRP A 1 162 ? 10.467 5.261 -5.869 1.00 92.38 162 TRP A CA 1
ATOM 1260 C C . TRP A 1 162 ? 9.726 3.939 -5.623 1.00 92.38 162 TRP A C 1
ATOM 1262 O O . TRP A 1 162 ? 8.495 3.937 -5.653 1.00 92.38 162 TRP A O 1
ATOM 1272 N N . LEU A 1 163 ? 10.430 2.852 -5.271 1.00 91.62 163 LEU A N 1
ATOM 1273 C CA . LEU A 1 163 ? 9.817 1.557 -4.930 1.00 91.62 163 LEU A CA 1
ATOM 1274 C C . LEU A 1 163 ? 8.905 1.605 -3.693 1.00 91.62 163 LEU A C 1
ATOM 1276 O O . LEU A 1 163 ? 8.040 0.747 -3.539 1.00 91.62 163 LEU A O 1
ATOM 1280 N N . PHE A 1 164 ? 9.088 2.588 -2.807 1.00 89.94 164 PHE A N 1
ATOM 1281 C CA . PHE A 1 164 ? 8.232 2.799 -1.633 1.00 89.94 164 PHE A CA 1
ATOM 1282 C C . PHE A 1 164 ? 7.047 3.732 -1.908 1.00 89.94 164 PHE A C 1
ATOM 1284 O O . PHE A 1 164 ? 6.186 3.903 -1.045 1.00 89.94 164 PHE A O 1
ATOM 1291 N N . SER A 1 165 ? 7.009 4.356 -3.085 1.00 90.38 165 SER A N 1
ATOM 1292 C CA . SER A 1 165 ? 5.942 5.271 -3.478 1.00 90.38 165 SER A CA 1
ATOM 1293 C C . SER A 1 165 ? 4.785 4.527 -4.139 1.00 90.38 165 SER A C 1
ATOM 1295 O O . SER A 1 165 ? 4.956 3.423 -4.659 1.00 90.38 165 SER A O 1
ATOM 1297 N N . ALA A 1 166 ? 3.624 5.183 -4.214 1.00 87.12 166 ALA A N 1
ATOM 1298 C CA . ALA A 1 166 ? 2.497 4.699 -5.006 1.00 87.12 166 ALA A CA 1
ATOM 1299 C C . ALA A 1 166 ? 2.862 4.456 -6.479 1.00 87.12 166 ALA A C 1
ATOM 1301 O O . ALA A 1 166 ? 2.184 3.674 -7.119 1.00 87.12 166 ALA A O 1
ATOM 1302 N N . PHE A 1 167 ? 3.920 5.090 -6.996 1.00 86.69 167 PHE A N 1
ATOM 1303 C CA . PHE A 1 167 ? 4.331 5.078 -8.401 1.00 86.69 167 PHE A CA 1
ATOM 1304 C C . PHE A 1 167 ? 5.532 4.150 -8.655 1.00 86.69 167 PHE A C 1
ATOM 1306 O O . PHE A 1 167 ? 6.352 4.399 -9.533 1.00 86.69 167 PHE A O 1
ATOM 1313 N N . HIS A 1 168 ? 5.665 3.063 -7.891 1.00 86.56 168 HIS A N 1
ATOM 1314 C CA . HIS A 1 168 ? 6.808 2.141 -7.968 1.00 86.56 168 HIS A CA 1
ATOM 1315 C C . HIS A 1 168 ? 7.017 1.485 -9.348 1.00 86.56 168 HIS A C 1
ATOM 1317 O O . HIS A 1 168 ? 8.115 1.021 -9.651 1.00 86.56 168 HIS A O 1
ATOM 1323 N N . TRP A 1 169 ? 5.989 1.420 -10.202 1.00 83.38 169 TRP A N 1
ATOM 1324 C CA . TRP A 1 169 ? 6.107 0.833 -11.542 1.00 83.38 169 TRP A CA 1
ATOM 1325 C C . TRP A 1 169 ? 7.063 1.612 -12.453 1.00 83.38 169 TRP A C 1
ATOM 1327 O O . TRP A 1 169 ? 7.706 0.993 -13.296 1.00 83.38 169 TRP A O 1
ATOM 1337 N N . SER A 1 170 ? 7.209 2.931 -12.272 1.00 83.69 170 SER A N 1
ATOM 1338 C CA . SER A 1 170 ? 8.082 3.753 -13.121 1.00 83.69 170 SER A CA 1
ATOM 1339 C C . SER A 1 170 ? 9.570 3.553 -12.828 1.00 83.69 170 SER A C 1
ATOM 1341 O O . SER A 1 170 ? 10.410 3.870 -13.667 1.00 83.69 170 SER A O 1
ATOM 1343 N N . SER A 1 171 ? 9.922 3.031 -11.649 1.00 87.12 171 SER A N 1
ATOM 1344 C CA . SER A 1 171 ? 11.318 2.791 -11.269 1.00 87.12 171 SER A CA 1
ATOM 1345 C C . SER A 1 171 ? 11.753 1.337 -11.379 1.00 87.12 171 SER A C 1
ATOM 1347 O O . SER A 1 171 ? 12.950 1.063 -11.380 1.00 87.12 171 SER A O 1
ATOM 1349 N N . LEU A 1 172 ? 10.814 0.395 -11.489 1.00 86.00 172 LEU A N 1
ATOM 1350 C CA . LEU A 1 172 ? 11.119 -1.028 -11.355 1.00 86.00 172 LEU A CA 1
ATOM 1351 C C . LEU A 1 172 ? 12.060 -1.562 -12.444 1.00 86.00 172 LEU A C 1
ATOM 1353 O O . LEU A 1 172 ? 12.871 -2.437 -12.165 1.00 86.00 172 LEU A O 1
ATOM 1357 N N . GLN A 1 173 ? 11.991 -1.007 -13.654 1.00 83.69 173 GLN A N 1
ATOM 1358 C CA . GLN A 1 173 ? 12.887 -1.367 -14.762 1.00 83.69 173 GLN A CA 1
ATOM 1359 C C . GLN A 1 173 ? 14.329 -0.899 -14.559 1.00 83.69 173 GLN A C 1
ATOM 1361 O O . GLN A 1 173 ? 15.259 -1.476 -15.113 1.00 83.69 173 GLN A O 1
ATOM 1366 N N . HIS A 1 174 ? 14.503 0.150 -13.759 1.00 85.81 174 HIS A N 1
ATOM 1367 C CA . HIS A 1 174 ? 15.789 0.776 -13.472 1.00 85.81 174 HIS A CA 1
ATOM 1368 C C . HIS A 1 174 ? 16.334 0.327 -12.107 1.00 85.81 174 HIS A C 1
ATOM 1370 O O . HIS A 1 174 ? 17.491 0.577 -11.775 1.00 85.81 174 HIS A O 1
ATOM 1376 N N . ALA A 1 175 ? 15.507 -0.345 -11.301 1.00 87.62 175 ALA A N 1
ATOM 1377 C CA . ALA A 1 175 ? 15.867 -0.833 -9.983 1.00 87.62 175 ALA A CA 1
ATOM 1378 C C . ALA A 1 175 ? 16.717 -2.105 -10.064 1.00 87.62 175 ALA A C 1
ATOM 1380 O O . ALA A 1 175 ? 16.434 -3.038 -10.814 1.00 87.62 175 ALA A O 1
ATOM 1381 N N . THR A 1 176 ? 17.731 -2.186 -9.207 1.00 89.12 176 THR A N 1
ATOM 1382 C CA . THR A 1 176 ? 18.477 -3.428 -9.009 1.00 89.12 176 THR A CA 1
ATOM 1383 C C . THR A 1 176 ? 17.637 -4.430 -8.214 1.00 89.12 176 THR A C 1
ATOM 1385 O O . THR A 1 176 ? 16.808 -4.057 -7.378 1.00 89.12 176 THR A O 1
ATOM 1388 N N . ALA A 1 177 ? 17.887 -5.726 -8.419 1.00 87.31 177 ALA A N 1
ATOM 1389 C CA . ALA A 1 177 ? 17.189 -6.781 -7.686 1.00 87.31 177 ALA A CA 1
ATOM 1390 C C . ALA A 1 177 ? 17.315 -6.613 -6.159 1.00 87.31 177 ALA A C 1
ATOM 1392 O O . ALA A 1 177 ? 16.338 -6.793 -5.435 1.00 87.31 177 ALA A O 1
ATOM 1393 N N . SER A 1 178 ? 18.488 -6.205 -5.661 1.00 89.31 178 SER A N 1
ATOM 1394 C CA . SER A 1 178 ? 18.712 -5.956 -4.232 1.00 89.31 178 SER A CA 1
ATOM 1395 C C . SER A 1 178 ? 17.830 -4.829 -3.689 1.00 89.31 178 SER A C 1
ATOM 1397 O O . SER A 1 178 ? 17.253 -4.984 -2.614 1.00 89.31 178 SER A O 1
ATOM 1399 N N . SER A 1 179 ? 17.655 -3.732 -4.435 1.00 91.44 179 SER A N 1
ATOM 1400 C CA . SER A 1 179 ? 16.734 -2.654 -4.059 1.00 91.44 179 SER A CA 1
ATOM 1401 C C . SER A 1 179 ? 15.282 -3.129 -4.001 1.00 91.44 179 SER A C 1
ATOM 1403 O O . SER A 1 179 ? 14.567 -2.765 -3.069 1.00 91.44 179 SER A O 1
ATOM 1405 N N . VAL A 1 180 ? 14.856 -3.986 -4.936 1.00 91.75 180 VAL A N 1
ATOM 1406 C CA . VAL A 1 180 ? 13.508 -4.582 -4.929 1.00 91.75 180 VAL A CA 1
ATOM 1407 C C . VAL A 1 180 ? 13.300 -5.477 -3.707 1.00 91.75 180 VAL A C 1
ATOM 1409 O O . VAL A 1 180 ? 12.303 -5.326 -3.001 1.00 91.75 180 VAL A O 1
ATOM 1412 N N . PHE A 1 181 ? 14.255 -6.356 -3.393 1.00 91.31 181 PHE A N 1
ATOM 1413 C CA . PHE A 1 181 ? 14.180 -7.194 -2.193 1.00 91.31 181 PHE A CA 1
ATOM 1414 C C . PHE A 1 181 ? 14.143 -6.366 -0.905 1.00 91.31 181 PHE A C 1
ATOM 1416 O O . PHE A 1 181 ? 13.325 -6.636 -0.025 1.00 91.31 181 PHE A O 1
ATOM 1423 N N . LEU A 1 182 ? 14.979 -5.329 -0.802 1.00 93.69 182 LEU A N 1
ATOM 1424 C CA . LEU A 1 182 ? 14.965 -4.414 0.340 1.00 93.69 182 LEU A CA 1
ATOM 1425 C C . LEU A 1 182 ? 13.630 -3.675 0.466 1.00 93.69 182 LEU A C 1
ATOM 1427 O O . LEU A 1 182 ? 13.126 -3.531 1.579 1.00 93.69 182 LEU A O 1
ATOM 1431 N N . ALA A 1 183 ? 13.031 -3.256 -0.651 1.00 93.56 183 ALA A N 1
ATOM 1432 C CA . ALA A 1 183 ? 11.713 -2.635 -0.648 1.00 93.56 183 ALA A CA 1
ATOM 1433 C C . ALA A 1 183 ? 10.638 -3.594 -0.126 1.00 93.56 183 ALA A C 1
ATOM 1435 O O . ALA A 1 183 ? 9.860 -3.215 0.747 1.00 93.56 183 ALA A O 1
ATOM 1436 N N . ILE A 1 184 ? 10.641 -4.853 -0.573 1.00 91.75 184 ILE A N 1
ATOM 1437 C CA . ILE A 1 184 ? 9.701 -5.879 -0.096 1.00 91.75 184 ILE A CA 1
ATOM 1438 C C . ILE A 1 184 ? 9.863 -6.112 1.410 1.00 91.75 184 ILE A C 1
ATOM 1440 O O . ILE A 1 184 ? 8.869 -6.134 2.140 1.00 91.75 184 ILE A O 1
ATOM 1444 N N . ILE A 1 185 ? 11.100 -6.250 1.897 1.00 92.31 185 ILE A N 1
ATOM 1445 C CA . ILE A 1 185 ? 11.382 -6.428 3.329 1.00 92.31 185 ILE A CA 1
ATOM 1446 C C . ILE A 1 185 ? 10.904 -5.205 4.120 1.00 92.31 185 ILE A C 1
ATOM 1448 O O . ILE A 1 185 ? 10.205 -5.354 5.123 1.00 92.31 185 ILE A O 1
ATOM 1452 N N . GLY A 1 186 ? 11.231 -3.999 3.653 1.00 92.62 186 GLY A N 1
ATOM 1453 C CA . GLY A 1 186 ? 10.844 -2.747 4.299 1.00 92.62 186 GLY A CA 1
ATOM 1454 C C . GLY A 1 186 ? 9.327 -2.565 4.370 1.00 92.62 186 GLY A C 1
ATOM 1455 O O . GLY A 1 186 ? 8.792 -2.266 5.437 1.00 92.62 186 GLY A O 1
ATOM 1456 N N . GLN A 1 187 ? 8.616 -2.814 3.268 1.00 92.00 187 GLN A N 1
ATOM 1457 C CA . GLN A 1 187 ? 7.153 -2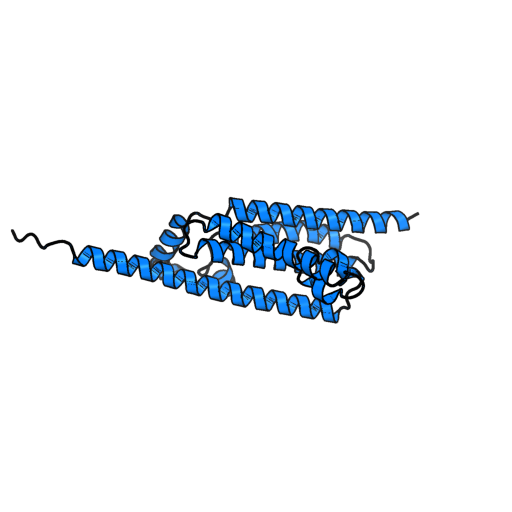.752 3.226 1.00 92.00 187 GLN A CA 1
ATOM 1458 C C . GLN A 1 187 ? 6.510 -3.824 4.116 1.00 92.00 187 GLN A C 1
ATOM 1460 O O . GLN A 1 187 ? 5.562 -3.527 4.843 1.00 92.00 187 GLN A O 1
ATOM 1465 N N . SER A 1 188 ? 7.055 -5.044 4.136 1.00 86.88 188 SER A N 1
ATOM 1466 C CA . SER A 1 188 ? 6.566 -6.134 4.994 1.00 86.88 188 SER A CA 1
ATOM 1467 C C . SER A 1 188 ? 6.739 -5.815 6.482 1.00 86.88 188 SER A C 1
ATOM 1469 O O . SER A 1 188 ? 5.834 -6.050 7.292 1.00 86.88 188 SER A O 1
ATOM 1471 N N . LEU A 1 189 ? 7.883 -5.233 6.851 1.00 88.88 189 LEU A N 1
ATOM 1472 C CA . LEU A 1 189 ? 8.152 -4.781 8.212 1.00 88.88 189 LEU A CA 1
ATOM 1473 C C . LEU A 1 189 ? 7.195 -3.653 8.613 1.00 88.88 189 LEU A C 1
ATOM 1475 O O . LEU A 1 189 ? 6.557 -3.736 9.665 1.00 88.88 189 LEU A O 1
ATOM 1479 N N . ALA A 1 190 ? 7.041 -2.635 7.762 1.00 89.25 190 ALA A N 1
ATOM 1480 C CA . ALA A 1 190 ? 6.118 -1.528 7.993 1.00 89.25 190 ALA A CA 1
ATOM 1481 C C . ALA A 1 190 ? 4.678 -2.026 8.177 1.00 89.25 190 ALA A C 1
ATOM 1483 O O . ALA A 1 190 ? 4.006 -1.651 9.140 1.00 89.25 190 ALA A O 1
ATOM 1484 N N . LEU A 1 191 ? 4.221 -2.934 7.312 1.00 85.19 191 LEU A N 1
ATOM 1485 C CA . LEU A 1 191 ? 2.892 -3.527 7.402 1.00 85.19 191 LEU A CA 1
ATOM 1486 C C . LEU A 1 191 ? 2.701 -4.298 8.714 1.00 85.19 191 LEU A C 1
ATOM 1488 O O . LEU A 1 191 ? 1.659 -4.163 9.360 1.00 85.19 191 LEU A O 1
ATOM 1492 N N . THR A 1 192 ? 3.705 -5.067 9.141 1.00 78.94 192 THR A N 1
ATOM 1493 C CA . THR A 1 192 ? 3.674 -5.803 10.414 1.00 78.94 192 THR A CA 1
ATOM 1494 C C . THR A 1 192 ? 3.537 -4.847 11.599 1.00 78.94 192 THR A C 1
ATOM 1496 O O . THR A 1 192 ? 2.655 -5.029 12.441 1.00 78.94 192 THR A O 1
ATOM 1499 N N . LEU A 1 193 ? 4.348 -3.787 11.641 1.00 81.19 193 LEU A N 1
ATOM 1500 C CA . LEU A 1 193 ? 4.312 -2.779 12.705 1.00 81.19 193 LEU A CA 1
ATOM 1501 C C . LEU A 1 193 ? 2.966 -2.044 12.763 1.00 81.19 193 LEU A C 1
ATOM 1503 O O . LEU A 1 193 ? 2.383 -1.911 13.842 1.00 81.19 193 LEU A O 1
ATOM 1507 N N . LEU A 1 194 ? 2.433 -1.627 11.612 1.00 84.38 194 LEU A N 1
ATOM 1508 C CA . LEU A 1 194 ? 1.129 -0.965 11.521 1.00 84.38 194 LEU A CA 1
ATOM 1509 C C . LEU A 1 194 ? -0.007 -1.877 12.000 1.00 84.38 194 LEU A C 1
ATOM 1511 O O . LEU A 1 194 ? -0.893 -1.437 12.734 1.00 84.38 194 LEU A O 1
ATOM 1515 N N . ASN A 1 195 ? 0.040 -3.165 11.652 1.00 80.44 195 ASN A N 1
ATOM 1516 C CA . ASN A 1 195 ? -0.936 -4.149 12.120 1.00 80.44 195 ASN A CA 1
ATOM 1517 C C . ASN A 1 195 ? -0.872 -4.357 13.642 1.00 80.44 195 ASN A C 1
ATOM 1519 O O . ASN A 1 195 ? -1.915 -4.463 14.291 1.00 80.44 195 ASN A O 1
ATOM 1523 N N . LEU A 1 196 ? 0.329 -4.385 14.229 1.00 77.06 196 LEU A N 1
ATOM 1524 C CA . LEU A 1 196 ? 0.496 -4.463 15.684 1.00 77.06 196 LEU A CA 1
ATOM 1525 C C . LEU A 1 196 ? -0.069 -3.218 16.379 1.00 77.06 196 LEU A C 1
ATOM 1527 O O . LEU A 1 196 ? -0.766 -3.333 17.390 1.00 77.06 196 LEU A O 1
ATOM 1531 N N . GLN A 1 197 ? 0.190 -2.029 15.830 1.00 81.81 197 GLN A N 1
ATOM 1532 C CA . GLN A 1 197 ? -0.346 -0.777 16.361 1.00 81.81 197 GLN A CA 1
ATOM 1533 C C . GLN A 1 197 ? -1.877 -0.737 16.283 1.00 81.81 197 GLN A C 1
ATOM 1535 O O . GLN A 1 197 ? -2.525 -0.332 17.251 1.00 81.81 197 GLN A O 1
ATOM 1540 N N . LEU A 1 198 ? -2.456 -1.205 15.173 1.00 80.69 198 LEU A N 1
ATOM 1541 C CA . LEU A 1 198 ? -3.903 -1.315 14.998 1.00 80.69 198 LEU A CA 1
ATOM 1542 C C . LEU A 1 198 ? -4.518 -2.212 16.078 1.00 80.69 198 LEU A C 1
ATOM 1544 O O . LEU A 1 198 ? -5.481 -1.816 16.734 1.00 80.69 198 LEU A O 1
ATOM 1548 N N . GLY A 1 199 ? -3.910 -3.376 16.326 1.00 73.25 199 GLY A N 1
ATOM 1549 C CA . GLY A 1 199 ? -4.336 -4.292 17.386 1.00 73.25 199 GLY A CA 1
ATOM 1550 C C . GLY A 1 199 ? -4.316 -3.653 18.778 1.00 73.25 199 GLY A C 1
ATOM 1551 O O . GLY A 1 199 ? -5.282 -3.781 19.530 1.00 73.25 199 GLY A O 1
ATOM 1552 N N . ARG A 1 200 ? -3.257 -2.901 19.108 1.00 76.88 200 ARG A N 1
ATOM 1553 C CA . ARG A 1 200 ? -3.148 -2.189 20.395 1.00 76.88 200 ARG A CA 1
ATOM 1554 C C . ARG A 1 200 ? -4.225 -1.112 20.563 1.00 76.88 200 ARG A C 1
ATOM 1556 O O . ARG A 1 200 ? -4.849 -1.043 21.619 1.00 76.88 200 ARG A O 1
ATOM 1563 N N . GLN A 1 201 ? -4.480 -0.294 19.539 1.00 75.69 201 GLN A N 1
ATOM 1564 C CA . GLN A 1 201 ? -5.506 0.757 19.617 1.00 75.69 201 GLN A CA 1
ATOM 1565 C C . GLN A 1 201 ? -6.920 0.185 19.772 1.00 75.69 201 GLN A C 1
ATOM 1567 O O . GLN A 1 201 ? -7.737 0.732 20.515 1.00 75.69 201 GLN A O 1
ATOM 1572 N N . LEU A 1 202 ? -7.202 -0.934 19.104 1.00 72.94 202 LEU A N 1
ATOM 1573 C CA . LEU A 1 202 ? -8.472 -1.642 19.232 1.00 72.94 202 LEU A CA 1
ATOM 1574 C C . LE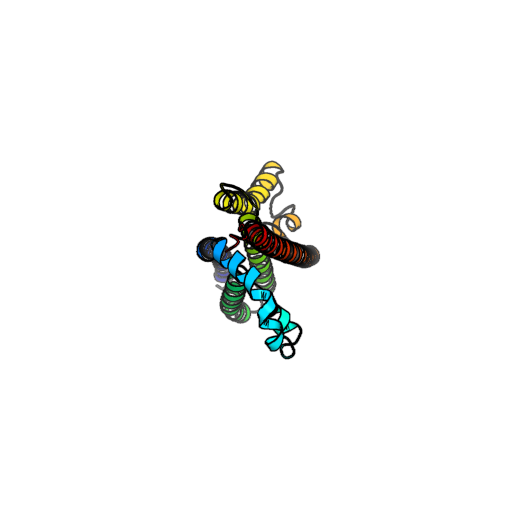U A 1 202 ? -8.713 -2.141 20.664 1.00 72.94 202 LEU A C 1
ATOM 1576 O O . LEU A 1 202 ? -9.803 -1.944 21.202 1.00 72.94 202 LEU A O 1
ATOM 1580 N N . GLN A 1 203 ? -7.693 -2.725 21.303 1.00 68.88 203 GLN A N 1
ATOM 1581 C CA . GLN A 1 203 ? -7.780 -3.181 22.697 1.00 68.88 203 GLN A CA 1
ATOM 1582 C C . GLN A 1 203 ? -8.089 -2.018 23.652 1.00 68.88 203 GLN A C 1
ATOM 1584 O O . GLN A 1 203 ? -9.037 -2.089 24.434 1.00 68.88 203 GLN A O 1
ATOM 1589 N N . GLN A 1 204 ? -7.368 -0.903 23.519 1.00 72.31 204 GLN A N 1
ATOM 1590 C CA . GLN A 1 204 ? -7.576 0.291 24.347 1.00 72.31 204 GLN A CA 1
ATOM 1591 C C . GLN A 1 204 ? -8.977 0.909 24.173 1.00 72.31 204 GLN A C 1
ATOM 1593 O O . GLN A 1 204 ? -9.579 1.401 25.136 1.00 72.31 204 GLN A O 1
ATOM 1598 N 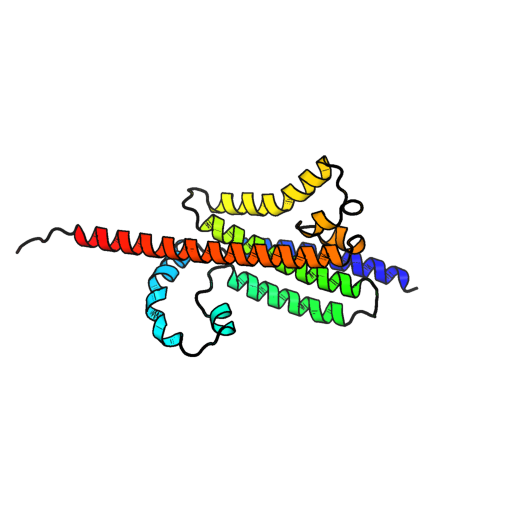N . ALA A 1 205 ? -9.520 0.885 22.950 1.00 68.62 205 ALA A N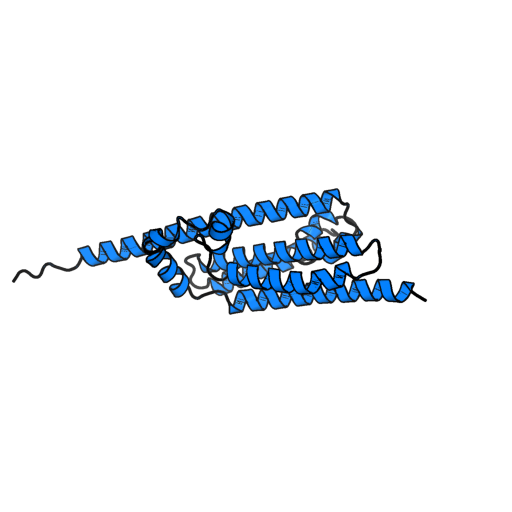 1
ATOM 1599 C CA . ALA A 1 205 ? -10.867 1.373 22.664 1.00 68.62 205 ALA A CA 1
ATOM 1600 C C . ALA A 1 205 ? -11.960 0.504 23.317 1.00 68.62 205 ALA A C 1
ATOM 1602 O O . ALA A 1 205 ? -12.950 1.046 23.822 1.00 68.62 205 ALA A O 1
ATOM 1603 N N . GLY A 1 206 ? -11.765 -0.819 23.352 1.00 62.50 206 GLY A N 1
ATOM 1604 C CA . GLY A 1 206 ? -12.655 -1.752 24.048 1.00 62.50 206 GLY A CA 1
ATOM 1605 C C . GLY A 1 206 ? -12.673 -1.514 25.559 1.00 62.50 206 GLY A C 1
ATOM 1606 O O . GLY A 1 206 ? -13.736 -1.299 26.141 1.00 62.50 206 GLY A O 1
ATOM 1607 N N . GLU A 1 207 ? -11.495 -1.438 26.186 1.00 72.25 207 GLU A N 1
ATOM 1608 C CA . GLU A 1 207 ? -11.366 -1.215 27.635 1.00 72.25 207 GLU A CA 1
ATOM 1609 C C . GLU A 1 207 ? -11.994 0.102 28.102 1.00 72.25 207 GLU A C 1
ATOM 1611 O O . GLU A 1 207 ? -12.654 0.147 29.141 1.00 72.25 207 GLU A O 1
ATOM 1616 N N . SER A 1 208 ? -11.818 1.177 27.327 1.00 63.09 208 SER A N 1
ATOM 1617 C CA . SER A 1 208 ? -12.378 2.498 27.646 1.00 63.09 208 SER A CA 1
ATOM 1618 C C . SER A 1 208 ? -13.909 2.478 27.709 1.00 63.09 208 SER A C 1
ATOM 1620 O O . SER A 1 208 ? -14.506 3.137 28.558 1.00 63.09 208 SER A O 1
ATOM 1622 N N . THR A 1 209 ? -14.545 1.710 26.823 1.00 59.97 209 THR A N 1
ATOM 1623 C CA . THR A 1 209 ? -16.008 1.603 26.752 1.00 59.97 209 THR A CA 1
ATOM 1624 C C . THR A 1 209 ? -16.543 0.762 27.909 1.00 59.97 209 THR A C 1
ATOM 1626 O O . THR A 1 209 ? -17.508 1.154 28.563 1.00 59.97 209 THR A O 1
ATOM 1629 N N . THR A 1 210 ? -15.870 -0.346 28.233 1.00 63.56 210 THR A N 1
ATOM 1630 C CA . THR A 1 210 ? -16.213 -1.188 29.388 1.00 63.56 210 THR A CA 1
ATOM 1631 C C . THR A 1 210 ? -16.086 -0.416 30.700 1.00 63.56 210 THR A C 1
ATOM 1633 O O . THR A 1 210 ? -16.996 -0.460 31.523 1.00 63.56 210 THR A O 1
ATOM 1636 N N . LYS A 1 211 ? -15.004 0.354 30.884 1.00 66.44 211 LYS A N 1
ATOM 1637 C CA . LYS A 1 211 ? -14.816 1.201 32.073 1.00 66.44 211 LYS A CA 1
ATOM 1638 C C . LYS A 1 211 ? -15.890 2.287 32.191 1.00 66.44 211 LYS A C 1
ATOM 1640 O O . LYS A 1 211 ? -16.413 2.485 33.282 1.00 66.44 211 LYS A O 1
ATOM 1645 N N . ALA A 1 212 ? -16.258 2.946 31.089 1.00 67.38 212 ALA A N 1
ATOM 1646 C CA . ALA A 1 212 ? -17.322 3.953 31.087 1.00 67.38 212 ALA A CA 1
ATOM 1647 C C . ALA A 1 212 ? -18.695 3.357 31.456 1.00 67.38 212 ALA A C 1
ATOM 1649 O O . ALA A 1 212 ? -19.419 3.934 32.263 1.00 67.38 212 ALA A O 1
ATOM 1650 N N . LEU A 1 213 ? -19.028 2.175 30.925 1.00 65.06 213 LEU A N 1
ATOM 1651 C CA . LEU A 1 213 ? -20.267 1.464 31.258 1.00 65.06 213 LEU A CA 1
ATOM 1652 C C . LEU A 1 213 ? -20.300 0.997 32.719 1.00 65.06 213 LEU A C 1
ATOM 1654 O O . LEU A 1 213 ? -21.330 1.127 33.378 1.00 65.06 213 LEU A O 1
ATOM 1658 N N . LEU A 1 214 ? -19.183 0.477 33.239 1.00 70.25 214 LEU A N 1
ATOM 1659 C CA . LEU A 1 214 ? -19.079 0.062 34.640 1.00 70.25 214 LEU A CA 1
ATOM 1660 C C . LEU A 1 214 ? -19.185 1.265 35.583 1.00 70.25 214 LEU A C 1
ATOM 1662 O O . LEU A 1 214 ? -19.956 1.204 36.531 1.00 70.25 214 LEU A O 1
ATOM 1666 N N . SER A 1 215 ? -18.504 2.374 35.282 1.00 71.56 215 SER A N 1
ATOM 1667 C CA . SER A 1 215 ? -18.580 3.610 36.073 1.00 71.56 215 SER A CA 1
ATOM 1668 C C . SER A 1 215 ? -19.972 4.249 36.059 1.00 71.56 215 SER A C 1
ATOM 1670 O O . SER A 1 215 ? -20.375 4.820 37.067 1.00 71.56 215 SER A O 1
ATOM 1672 N N . GLY A 1 216 ? -20.708 4.166 34.944 1.00 63.31 216 GLY A N 1
ATOM 1673 C CA . GLY A 1 216 ? -22.090 4.650 34.862 1.00 63.31 216 GLY A CA 1
ATOM 1674 C C . GLY A 1 216 ? -23.079 3.773 35.637 1.00 63.31 216 GLY A C 1
ATOM 1675 O O . GLY A 1 216 ? -24.031 4.284 36.217 1.00 63.31 216 GLY A O 1
ATOM 1676 N N . LYS A 1 217 ? -22.830 2.458 35.717 1.00 55.62 217 LYS A N 1
ATOM 1677 C CA . LYS A 1 217 ? -23.654 1.524 36.501 1.00 55.62 217 LYS A CA 1
ATOM 1678 C C . LYS A 1 217 ? -23.482 1.716 38.014 1.00 55.62 217 LYS A C 1
ATOM 1680 O O . LYS A 1 217 ? -24.432 1.497 38.754 1.00 55.62 217 LYS A O 1
ATOM 1685 N N . THR A 1 218 ? -22.312 2.170 38.466 1.00 55.44 218 THR A N 1
ATOM 1686 C CA . THR A 1 218 ? -22.059 2.505 39.880 1.00 55.44 218 THR A CA 1
ATOM 1687 C C . THR A 1 218 ? -22.727 3.815 40.325 1.00 55.44 218 THR A C 1
ATOM 1689 O O . THR A 1 218 ? -22.812 4.065 41.520 1.00 55.44 218 THR A O 1
ATOM 1692 N N . GLN A 1 219 ? -23.196 4.656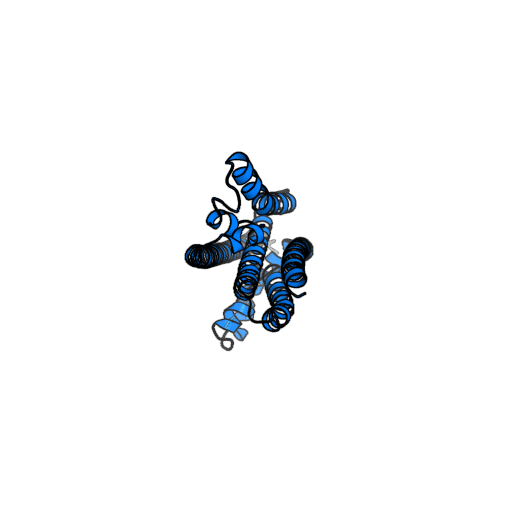 39.393 1.00 52.94 219 GLN A N 1
ATOM 1693 C CA . GLN A 1 219 ? -23.835 5.948 39.688 1.00 52.94 219 GLN A CA 1
ATOM 1694 C C . GLN A 1 219 ? -25.369 5.897 39.756 1.00 52.94 219 GLN A C 1
ATOM 1696 O O . GLN A 1 219 ? -25.991 6.932 39.986 1.00 52.94 219 GLN A O 1
ATOM 1701 N N . LEU A 1 220 ? -25.999 4.730 39.573 1.00 53.16 220 LEU A N 1
ATOM 1702 C CA . LEU A 1 220 ? -27.429 4.595 39.852 1.00 53.16 220 LEU A CA 1
ATOM 1703 C C . LEU A 1 220 ? -27.637 4.736 41.371 1.00 53.16 220 LEU A C 1
ATOM 1705 O O . LEU A 1 220 ? -27.075 3.926 42.115 1.00 53.16 220 LEU A O 1
ATOM 1709 N N . PRO A 1 221 ? -28.396 5.740 41.856 1.00 48.72 221 PRO A N 1
ATOM 1710 C CA . PRO A 1 221 ? -28.732 5.811 43.265 1.00 48.72 221 PRO A CA 1
ATOM 1711 C C . PRO A 1 221 ? -29.521 4.552 43.605 1.00 48.72 221 PRO A C 1
ATOM 1713 O O . PRO A 1 221 ? -30.498 4.217 42.935 1.00 48.72 221 PRO A O 1
ATOM 1716 N N . VAL A 1 222 ? -29.069 3.843 44.636 1.00 57.25 222 VAL A N 1
ATOM 1717 C CA . VAL A 1 222 ? -29.902 2.878 45.345 1.00 57.25 222 VAL A CA 1
ATOM 1718 C C . VAL A 1 222 ? -31.060 3.695 45.907 1.00 57.25 222 VAL A C 1
ATOM 1720 O O . VAL A 1 222 ? -30.928 4.331 46.950 1.00 57.25 222 VAL A O 1
ATOM 1723 N N . THR A 1 223 ? -32.162 3.773 45.166 1.00 53.62 223 THR A N 1
ATOM 1724 C CA . THR A 1 223 ? -33.441 4.168 45.739 1.00 53.62 223 THR A CA 1
ATOM 1725 C C . THR A 1 223 ? -33.805 3.045 46.693 1.00 53.62 223 THR A C 1
ATOM 1727 O O . THR A 1 223 ? -34.129 1.936 46.268 1.00 53.62 223 THR A O 1
ATOM 1730 N N . ALA A 1 224 ? -33.566 3.314 47.973 1.00 51.47 224 ALA A N 1
ATOM 1731 C CA . ALA A 1 224 ? -34.028 2.502 49.075 1.00 51.47 224 ALA A CA 1
ATOM 1732 C C . ALA A 1 224 ? -35.554 2.592 49.107 1.00 51.47 224 ALA A C 1
ATOM 1734 O O . ALA A 1 224 ? -36.078 3.683 49.327 1.00 51.47 224 ALA A O 1
ATOM 1735 N N . ASP A 1 225 ? -36.205 1.456 48.885 1.00 45.09 225 ASP A N 1
ATOM 1736 C CA . ASP A 1 225 ? -37.570 1.180 49.327 1.00 45.09 225 ASP A CA 1
ATOM 1737 C C . ASP A 1 225 ? -37.496 0.054 50.369 1.00 45.09 225 ASP A C 1
ATOM 1739 O O . ASP A 1 225 ? -36.761 -0.934 50.112 1.00 45.09 225 ASP A O 1
#

Radius of gyration: 21.96 Å; Cα contacts (8 Å, |Δi|>4): 168; chains: 1; bounding box: 56×45×85 Å

Foldseek 3Di:
DCVVVVVVVLVVLLVLLVVVLVVLVVLLLVQQDQVVVLLVCLQCLVVCPPVPPPQPPVCCVLVNPDDGSLSVSLVVLVVSLVVVVVVLVPDDDDPCSVLSNLSSLLSSLLSSLLSLQLNVLSLDPDPPSNVVSVCVSVCQAPVQVVVCVVVVNDLQNPVLSCSSHSSNSSNSVNDDPVSSVVSSVVSVVSSVVSVVVSSVSSNVSNVVVVVVVVVVVVPDPPPDD

Sequence (225 aa):
NWRGYTHGLEENSQMLLVFNLVLFLALIAALSPHRQTLQDWARYRHQDRTFRKKGGLIADLIWGDKSPAVVAVAINCAIASAMFLPWILLWPANDYKIAALFALLLNSSIIMIYATVAQLMLLIKAKKRAAGAVITVGGLIFLPPILFAIGSMTPYETPALWLFSAFHWSSLQHATASSVFLAIIGQSLALTLLNLQLGRQLQQAGESTTKALLSGKTQLPVTAD

pLDDT: mean 75.72, std 15.0, range [43.06, 93.69]

Secondary structure (DSSP, 8-state):
--HHHHHHHHHHHHHHHHHHHHHHHHHHHHH---HHHHHHHHHHTTGGGGTTTSSHHHHHHHTSS--TTHHHHHHHHHHHHHHHHHHHHTS-S-HHHHHHHHHHHHHHHHHHHHHHHHHHHHHS--TTHHHHHHHHHHHHHHHHHHHHHHTT--TTTSHHHHTTSTTGGGTTTTS-HHHHHHHHHHHHHHHHHHHHHHHHHHHHHHHHHHHHHHHHHTTS-----

Mean predicted aligned error: 10.88 Å

Solvent-accessible surface area (backbone atoms only — not comparable to full-atom values): 12612 Å² total; per-residue (Å²): 132,68,75,64,55,58,55,53,51,51,57,53,50,53,53,50,51,54,50,49,52,53,51,48,54,53,46,45,65,72,47,52,66,59,65,64,65,56,48,54,50,44,64,53,64,75,74,56,68,80,72,64,84,77,54,59,76,66,39,40,60,64,65,34,95,44,54,82,40,46,45,60,51,48,54,52,46,51,52,54,49,60,63,49,47,59,59,58,68,69,49,72,98,50,86,61,49,62,52,51,55,51,46,52,54,49,50,53,51,51,52,52,40,44,38,48,50,34,54,47,33,57,69,45,97,51,98,57,20,65,60,49,19,52,53,51,48,50,39,62,47,51,44,53,60,51,54,26,58,76,67,69,50,41,39,74,82,39,13,60,66,32,51,78,34,79,62,24,74,74,6,52,88,60,35,52,70,68,45,52,53,50,43,52,52,52,52,51,50,51,44,51,54,53,51,53,52,46,53,52,53,48,52,53,55,27,53,55,52,54,51,51,54,52,57,56,62,71,65,60,78,81,80,83,128